Protein AF-A0A925TI77-F1 (afdb_monomer)

Secondary structure (DSSP, 8-state):
-----GGGS-HHHHHTS-GGGS---STTSTHHHHHHHHHHHHHHTT------EEEESSSB--TT---EEEEGGGG-HHHHHHHHHHHSS-TT-SHHHHHHHHHHHHHHHHHHHTTGGGSHHHHHHT----GGG--SS----TT-TTS---SSTTGGGS-HHHHHHHHHHHHHSTT--HHHHTTT-THHHHHHHHHHHH--

Solvent-accessible surface area (backbone atoms only — not comparable to full-atom values): 11676 Å² total; per-residue (Å²): 130,87,77,77,57,72,80,76,48,56,70,74,65,45,71,74,50,63,70,86,78,68,74,79,55,53,78,92,31,79,56,38,60,56,55,48,47,53,46,50,48,39,44,76,65,70,44,86,79,68,63,55,77,44,77,28,87,48,81,45,46,56,92,81,42,44,31,35,24,42,34,50,41,77,55,39,71,64,40,36,53,50,40,29,70,78,66,74,46,54,92,52,72,49,72,70,55,31,50,50,49,54,35,26,37,48,32,50,16,49,34,44,70,68,47,43,77,75,36,70,67,47,30,73,74,55,40,72,85,50,68,96,77,56,64,98,69,70,80,70,63,92,85,55,47,63,50,60,82,67,61,69,89,49,44,32,66,59,39,37,63,40,31,47,12,33,35,43,24,54,68,58,40,80,94,58,62,54,69,69,75,34,60,95,28,61,26,37,63,54,41,53,46,48,53,55,65,63,74,103

Foldseek 3Di:
DPDPQLLPDDLVVNVPDDLVVNPFWCCVAPNVVLLVVLVVLCVVLVHPDRAAETADCPFAAPALRLHTHHHRLQRDPSSQVSCCVVVVHDQLNDSVRVLLSVQLRNQVSVCNVVVVLPDPVLCVLLNHQDPVPQDPDFDDDVPALLADCRDPPSQLRRGSSSRRSSLRSQLSDPPDPVCVVSPPGNSVVSNVVSSVVSND

Structure (mmCIF, N/CA/C/O backbone):
data_AF-A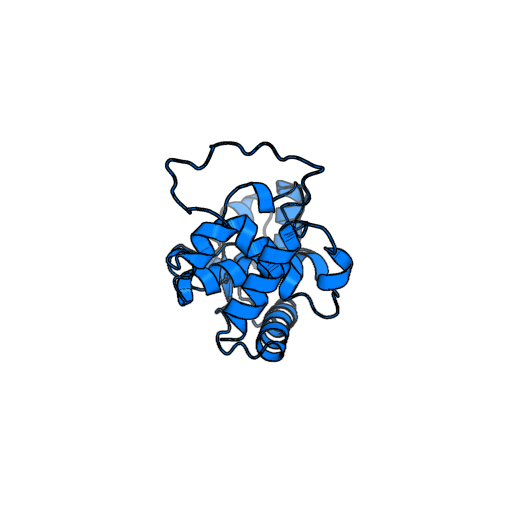0A925TI77-F1
#
_entry.id   AF-A0A925TI77-F1
#
loop_
_atom_site.group_PDB
_atom_site.id
_atom_site.type_symbol
_atom_site.label_atom_id
_atom_site.label_alt_id
_atom_site.label_comp_id
_atom_site.label_asym_id
_atom_site.label_entity_id
_atom_site.label_seq_id
_atom_site.pdbx_PDB_ins_code
_atom_site.Cartn_x
_atom_site.Cartn_y
_atom_site.Cartn_z
_atom_site.occupancy
_atom_site.B_iso_or_equiv
_atom_site.auth_seq_id
_atom_site.auth_comp_id
_atom_site.auth_asym_id
_atom_site.auth_atom_id
_atom_site.pdbx_PDB_model_num
ATOM 1 N N . MET A 1 1 ? 8.814 -3.729 -43.171 1.00 44.47 1 MET A N 1
ATOM 2 C CA . MET A 1 1 ? 9.615 -3.024 -42.153 1.00 44.47 1 MET A CA 1
ATOM 3 C C . MET A 1 1 ? 9.450 -3.810 -40.877 1.00 44.47 1 MET A C 1
ATOM 5 O O . MET A 1 1 ? 8.314 -3.957 -40.444 1.00 44.47 1 MET A O 1
ATOM 9 N N . GLU A 1 2 ? 10.521 -4.394 -40.352 1.00 49.44 2 GLU A N 1
ATOM 10 C CA . GLU A 1 2 ? 10.464 -4.990 -39.017 1.00 49.44 2 GLU A CA 1
ATOM 11 C C . GLU A 1 2 ? 10.215 -3.861 -38.018 1.00 49.44 2 GLU A C 1
ATOM 13 O O . GLU A 1 2 ? 10.925 -2.856 -38.010 1.00 49.44 2 GLU A O 1
ATOM 18 N N . ILE A 1 3 ? 9.130 -3.974 -37.257 1.00 68.25 3 ILE A N 1
ATOM 19 C CA . ILE A 1 3 ? 8.833 -3.045 -36.174 1.00 68.25 3 ILE A CA 1
ATOM 20 C C . ILE A 1 3 ? 9.797 -3.420 -35.055 1.00 68.25 3 ILE A C 1
ATOM 22 O O . ILE A 1 3 ? 9.657 -4.497 -34.478 1.00 68.25 3 ILE A O 1
ATOM 26 N N . THR A 1 4 ? 10.783 -2.568 -34.774 1.00 75.88 4 THR A N 1
ATOM 27 C CA . THR A 1 4 ? 11.651 -2.742 -33.605 1.00 75.88 4 THR A CA 1
ATOM 28 C C . THR A 1 4 ? 10.766 -2.848 -32.358 1.00 75.88 4 THR A C 1
ATOM 30 O O . THR A 1 4 ? 9.946 -1.945 -32.138 1.00 75.88 4 THR A O 1
ATOM 33 N N . PRO A 1 5 ? 10.876 -3.925 -31.559 1.00 91.69 5 PRO A N 1
ATOM 34 C CA . PRO A 1 5 ? 10.155 -4.040 -30.300 1.00 91.69 5 PRO A CA 1
ATOM 35 C C . PRO A 1 5 ? 10.411 -2.810 -29.433 1.00 91.69 5 PRO A C 1
ATOM 37 O O . PRO A 1 5 ? 11.532 -2.307 -29.372 1.00 91.69 5 PRO A O 1
ATOM 40 N N . TRP A 1 6 ? 9.381 -2.315 -28.742 1.00 94.69 6 TRP A N 1
ATOM 41 C CA . TRP A 1 6 ? 9.526 -1.107 -27.924 1.00 94.69 6 TRP A CA 1
ATOM 42 C C . TRP A 1 6 ? 10.618 -1.256 -26.853 1.00 94.69 6 TRP A C 1
ATOM 44 O O . TRP A 1 6 ? 11.242 -0.269 -26.474 1.00 94.69 6 TRP A O 1
ATOM 54 N N . ALA A 1 7 ? 10.865 -2.490 -26.402 1.00 94.50 7 ALA A N 1
ATOM 55 C CA . ALA A 1 7 ? 11.862 -2.810 -25.390 1.00 94.50 7 ALA A CA 1
ATOM 56 C C . ALA A 1 7 ? 13.302 -2.501 -25.841 1.00 94.50 7 ALA A C 1
ATOM 58 O O . ALA A 1 7 ? 14.156 -2.235 -24.995 1.00 94.50 7 ALA A O 1
ATOM 59 N N . ASP A 1 8 ? 13.542 -2.471 -27.154 1.00 94.56 8 ASP A N 1
ATOM 60 C CA . ASP A 1 8 ? 14.857 -2.242 -27.761 1.00 94.56 8 ASP A CA 1
ATOM 61 C C . ASP A 1 8 ? 15.051 -0.786 -28.226 1.00 94.56 8 ASP A C 1
ATOM 63 O O . ASP A 1 8 ? 16.100 -0.433 -28.764 1.00 94.56 8 ASP A O 1
ATOM 67 N N . LEU A 1 9 ? 14.043 0.076 -28.045 1.00 95.12 9 LEU A N 1
ATOM 68 C CA . LEU A 1 9 ? 14.147 1.501 -28.365 1.00 95.12 9 LEU A CA 1
ATOM 69 C C . LEU A 1 9 ? 15.096 2.215 -27.389 1.00 95.12 9 LEU A C 1
ATOM 71 O O . LEU A 1 9 ? 15.230 1.813 -26.227 1.00 95.12 9 LEU A O 1
ATOM 75 N N . SER A 1 10 ? 15.718 3.310 -27.844 1.00 95.38 10 SER A N 1
ATOM 76 C CA . SER A 1 10 ? 16.460 4.208 -26.949 1.00 95.38 10 SER A CA 1
ATOM 77 C C . SER A 1 10 ? 15.524 4.838 -25.913 1.00 95.38 10 SER A C 1
ATOM 79 O O . SER A 1 10 ? 14.307 4.872 -26.113 1.00 95.38 10 SER A O 1
ATOM 81 N N . ASP A 1 11 ? 16.085 5.334 -24.809 1.00 96.31 11 ASP A N 1
ATOM 82 C CA . ASP A 1 11 ? 15.308 5.973 -23.740 1.00 96.31 11 ASP A CA 1
ATOM 83 C C . ASP A 1 11 ? 14.466 7.134 -24.283 1.00 96.31 11 ASP A C 1
ATOM 85 O O . ASP A 1 11 ? 13.267 7.197 -24.022 1.00 96.31 11 ASP A O 1
ATOM 89 N N . GLU A 1 12 ? 15.052 7.990 -25.122 1.00 95.81 12 GLU A N 1
ATOM 90 C CA . GLU A 1 12 ? 14.379 9.161 -25.692 1.00 95.81 12 GLU A CA 1
ATOM 91 C C . GLU A 1 12 ? 13.184 8.762 -26.560 1.00 95.81 12 GLU A C 1
ATOM 93 O O . GLU A 1 12 ? 12.115 9.357 -26.476 1.00 95.81 12 GLU A O 1
ATOM 98 N N . VAL A 1 13 ? 13.336 7.723 -27.386 1.00 95.56 13 VAL A N 1
ATOM 99 C CA . VAL A 1 13 ? 12.256 7.265 -28.271 1.00 95.56 13 VAL A CA 1
ATOM 100 C C . VAL A 1 13 ? 11.172 6.523 -27.486 1.00 95.56 13 VAL A C 1
ATOM 102 O O . VAL A 1 13 ? 10.000 6.575 -27.868 1.00 95.56 13 VAL A O 1
ATOM 105 N N . LEU A 1 14 ? 11.545 5.814 -26.416 1.00 96.31 14 LEU A N 1
ATOM 106 C CA . LEU A 1 14 ? 10.610 5.089 -25.559 1.00 96.31 14 LEU A CA 1
ATOM 107 C C . LEU A 1 14 ? 9.761 6.041 -24.705 1.00 96.31 14 LEU A C 1
ATOM 109 O O . LEU A 1 14 ? 8.561 5.809 -24.583 1.00 96.31 14 LEU A O 1
ATOM 113 N N . LEU A 1 15 ? 10.343 7.127 -24.187 1.00 95.62 15 LEU A N 1
ATOM 114 C CA . LEU A 1 15 ? 9.626 8.157 -23.420 1.00 95.62 15 LEU A CA 1
ATOM 115 C C . LEU A 1 15 ? 8.509 8.841 -24.226 1.00 95.62 15 LEU A C 1
ATOM 117 O O . LEU A 1 15 ? 7.482 9.213 -23.669 1.00 95.62 15 LEU A O 1
ATOM 121 N N . GLU A 1 16 ? 8.658 8.936 -25.548 1.00 95.69 16 GLU A N 1
ATOM 122 C CA . GLU A 1 16 ? 7.639 9.494 -26.451 1.00 95.69 16 GLU A CA 1
ATOM 123 C C . GLU A 1 16 ? 6.491 8.507 -26.767 1.00 95.69 16 GLU A C 1
ATOM 125 O O . GLU A 1 16 ? 5.564 8.817 -27.527 1.00 95.69 16 GLU A O 1
ATOM 130 N N . LYS A 1 17 ? 6.527 7.274 -26.237 1.00 94.69 17 LYS A N 1
ATOM 131 C CA . LYS A 1 17 ? 5.475 6.274 -26.466 1.00 94.69 17 LYS A CA 1
ATOM 132 C C . LYS A 1 17 ? 4.353 6.394 -25.445 1.00 94.69 17 LYS A C 1
ATOM 134 O O . LYS A 1 17 ? 4.558 6.506 -24.244 1.00 94.69 17 LYS A O 1
ATOM 139 N N . LYS A 1 18 ? 3.122 6.227 -25.930 1.00 94.38 18 LYS A N 1
ATOM 140 C CA . LYS A 1 18 ? 1.961 6.018 -25.060 1.00 94.38 18 LYS A CA 1
ATOM 141 C C . LYS A 1 18 ? 2.077 4.658 -24.373 1.00 94.38 18 LYS A C 1
ATOM 143 O O . LYS A 1 18 ? 2.174 3.645 -25.065 1.00 94.38 18 LYS A O 1
ATOM 148 N N . ILE A 1 19 ? 1.954 4.633 -23.045 1.00 93.88 19 ILE A N 1
ATOM 149 C CA . ILE A 1 19 ? 1.987 3.406 -22.227 1.00 93.88 19 ILE A CA 1
ATOM 150 C C . ILE A 1 19 ? 0.982 2.361 -22.741 1.00 93.88 19 ILE A C 1
ATOM 152 O O . ILE A 1 19 ? 1.304 1.179 -22.845 1.00 93.88 19 ILE A O 1
ATOM 156 N N . SER A 1 20 ? -0.211 2.792 -23.167 1.00 92.62 20 SER A N 1
ATOM 157 C CA . SER A 1 20 ? -1.256 1.901 -23.696 1.00 92.62 20 SER A CA 1
ATOM 158 C C . SER A 1 20 ? -0.869 1.138 -24.969 1.00 92.62 20 SER A C 1
ATOM 160 O O . SER A 1 20 ? -1.503 0.137 -25.291 1.00 92.62 20 SER A O 1
ATOM 162 N N . LEU A 1 21 ? 0.169 1.574 -25.692 1.00 93.50 21 LEU A N 1
ATOM 163 C CA . LEU A 1 21 ? 0.675 0.898 -26.891 1.00 93.50 21 LEU A CA 1
ATOM 164 C C . LEU A 1 21 ? 1.756 -0.148 -26.583 1.00 93.50 21 LEU A C 1
ATOM 166 O O . LEU A 1 21 ? 2.181 -0.858 -27.491 1.00 93.50 21 LEU A O 1
ATOM 170 N N . LEU A 1 22 ? 2.206 -0.249 -25.329 1.00 93.69 22 LEU A N 1
ATOM 171 C CA . LEU A 1 22 ? 3.277 -1.162 -24.921 1.00 93.69 22 LEU A CA 1
ATOM 172 C C . LEU A 1 22 ? 2.770 -2.586 -24.620 1.00 93.69 22 LEU A C 1
ATOM 174 O O . LEU A 1 22 ? 3.577 -3.502 -24.480 1.00 93.69 22 LEU A O 1
ATOM 178 N N . GLY A 1 23 ? 1.447 -2.791 -24.551 1.00 93.50 23 GLY A N 1
ATOM 179 C CA . GLY A 1 23 ? 0.839 -4.113 -24.334 1.00 93.50 23 GLY A CA 1
ATOM 180 C C . GLY A 1 23 ? 1.107 -4.700 -22.944 1.00 93.50 23 GLY A C 1
ATOM 181 O O . GLY A 1 23 ? 1.149 -5.918 -22.788 1.00 93.50 23 GLY A O 1
ATOM 182 N N . LEU A 1 24 ? 1.328 -3.837 -21.950 1.00 95.62 24 LEU A N 1
ATOM 183 C CA . LEU A 1 24 ? 1.706 -4.233 -20.595 1.00 95.62 24 LEU A CA 1
ATOM 184 C C . LEU A 1 24 ? 0.536 -4.890 -19.865 1.00 95.62 24 LEU A C 1
ATOM 186 O O . LEU A 1 24 ? -0.617 -4.477 -19.997 1.00 95.62 24 LEU A O 1
ATOM 190 N N . ASN A 1 25 ? 0.849 -5.896 -19.057 1.00 94.94 25 ASN A N 1
ATOM 191 C CA . ASN A 1 25 ? -0.113 -6.582 -18.210 1.00 94.94 25 ASN A CA 1
ATOM 192 C C . ASN A 1 25 ? 0.563 -7.048 -16.911 1.00 94.94 25 ASN A C 1
ATOM 194 O O . ASN A 1 25 ? 1.785 -7.015 -16.791 1.00 94.94 25 ASN A O 1
ATOM 198 N N . LEU A 1 26 ? -0.240 -7.474 -15.934 1.00 95.19 26 LEU A N 1
ATOM 199 C CA . LEU A 1 26 ? 0.265 -8.054 -14.684 1.00 95.19 26 LEU A CA 1
ATOM 200 C C . LEU A 1 26 ? 0.366 -9.584 -14.752 1.00 95.19 26 LEU A C 1
ATOM 202 O O . LEU A 1 26 ? 1.219 -10.176 -14.090 1.00 95.19 26 LEU A O 1
ATOM 206 N N . THR A 1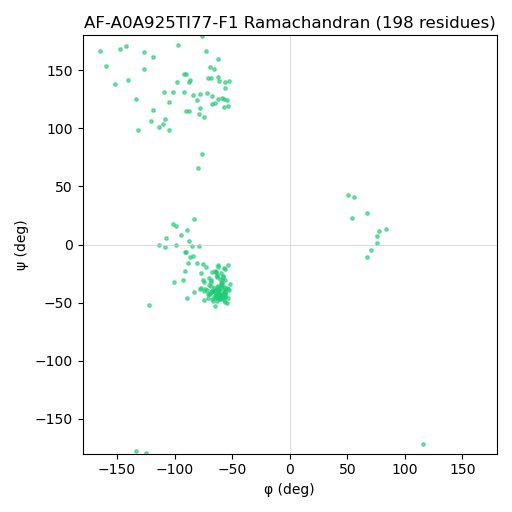 27 ? -0.502 -10.230 -15.534 1.00 91.75 27 THR A N 1
ATOM 207 C CA . THR A 1 27 ? -0.728 -11.683 -15.518 1.00 91.75 27 THR A CA 1
ATOM 208 C C . THR A 1 27 ? 0.441 -12.505 -16.042 1.00 91.75 27 THR A C 1
ATOM 210 O O . THR A 1 27 ? 0.654 -13.617 -15.561 1.00 91.75 27 THR A O 1
ATOM 213 N N . ASP A 1 28 ? 1.207 -11.958 -16.979 1.00 91.44 28 ASP A N 1
ATOM 214 C CA . ASP A 1 28 ? 2.338 -12.629 -17.624 1.00 91.44 28 ASP A CA 1
ATOM 215 C C . ASP A 1 28 ? 3.679 -12.213 -16.998 1.00 91.44 28 ASP A C 1
ATOM 217 O O . ASP A 1 28 ? 4.746 -12.433 -17.567 1.00 91.44 28 ASP A O 1
AT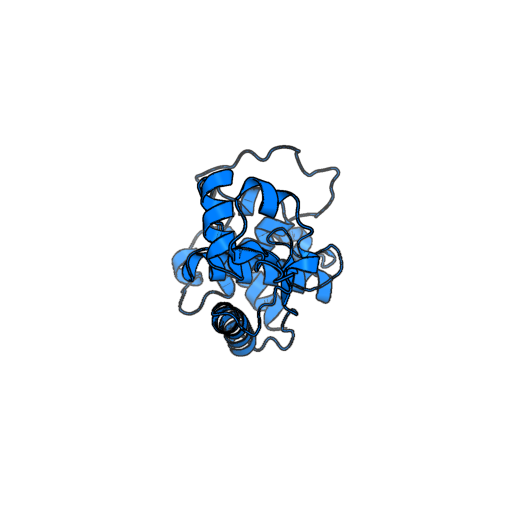OM 221 N N . THR A 1 29 ? 3.634 -11.606 -15.809 1.00 94.19 29 THR A N 1
ATOM 222 C CA . THR A 1 29 ? 4.806 -11.095 -15.092 1.00 94.19 29 THR A CA 1
ATOM 223 C C . THR A 1 29 ? 4.975 -11.792 -13.739 1.00 94.19 29 THR A C 1
ATOM 225 O O . THR A 1 29 ? 4.004 -12.322 -13.185 1.00 94.19 29 THR A O 1
ATOM 228 N N . PRO A 1 30 ? 6.172 -11.731 -13.125 1.00 93.50 30 PRO A N 1
ATOM 229 C CA . PRO A 1 30 ? 6.368 -12.178 -11.745 1.00 93.50 30 PRO A CA 1
ATOM 230 C C . PRO A 1 30 ? 5.453 -11.482 -10.722 1.00 93.50 30 PRO A C 1
ATOM 232 O O . PRO A 1 30 ? 5.208 -12.037 -9.652 1.00 93.50 30 PRO A O 1
ATOM 235 N N . LEU A 1 31 ? 4.900 -10.302 -11.048 1.00 97.06 31 LEU A N 1
ATOM 236 C CA . LEU A 1 31 ? 3.990 -9.565 -10.164 1.00 97.06 31 LEU A CA 1
ATOM 237 C C . LEU A 1 31 ? 2.695 -10.328 -9.886 1.00 97.06 31 LEU A C 1
ATOM 239 O O . LEU A 1 31 ? 2.111 -10.146 -8.822 1.00 97.06 31 LEU A O 1
ATOM 243 N N . LYS A 1 32 ? 2.267 -11.225 -10.786 1.00 97.62 32 LYS A N 1
ATOM 244 C CA . LYS A 1 32 ? 1.085 -12.070 -10.568 1.00 97.62 32 LYS A CA 1
ATOM 245 C C . LYS A 1 32 ? 1.158 -12.837 -9.246 1.00 97.62 32 LYS A C 1
ATOM 247 O O . LYS A 1 32 ? 0.144 -12.966 -8.568 1.00 97.62 32 LYS A O 1
ATOM 252 N N . ALA A 1 33 ? 2.341 -13.325 -8.870 1.00 98.06 33 ALA A N 1
ATOM 253 C CA . ALA A 1 33 ? 2.525 -14.044 -7.612 1.00 98.06 33 ALA A CA 1
ATOM 254 C C . ALA A 1 33 ? 2.366 -13.126 -6.389 1.00 98.06 33 ALA A C 1
ATOM 256 O O . ALA A 1 33 ? 1.801 -13.547 -5.387 1.00 98.06 33 ALA A O 1
ATOM 257 N N . LEU A 1 34 ? 2.804 -11.866 -6.482 1.00 98.31 34 LEU A N 1
ATOM 258 C CA . LEU A 1 34 ? 2.663 -10.878 -5.405 1.00 98.31 34 LEU A CA 1
ATOM 259 C C . LEU A 1 34 ? 1.216 -10.382 -5.273 1.00 98.31 34 LEU A C 1
ATOM 261 O O . LEU A 1 34 ? 0.703 -10.242 -4.167 1.00 98.31 34 LEU A O 1
ATOM 265 N N . VAL A 1 35 ? 0.518 -10.190 -6.396 1.00 98.56 35 VAL A N 1
ATOM 266 C CA . VAL A 1 35 ? -0.927 -9.908 -6.392 1.00 98.56 35 VAL A CA 1
ATOM 267 C C . VAL A 1 35 ? -1.691 -11.068 -5.750 1.00 98.56 35 VAL A C 1
ATOM 269 O O . VAL A 1 35 ? -2.530 -10.846 -4.880 1.00 98.56 35 VAL A O 1
ATOM 272 N N . GLN A 1 36 ? -1.361 -12.310 -6.121 1.00 98.56 36 GLN A N 1
ATOM 273 C CA . GLN A 1 36 ? -1.962 -13.486 -5.496 1.00 98.56 36 GLN A CA 1
ATOM 274 C C . GLN A 1 36 ? -1.647 -13.555 -3.999 1.00 98.56 36 GLN A C 1
ATOM 276 O O . GLN A 1 36 ? -2.537 -13.862 -3.215 1.00 98.56 36 GLN A O 1
ATOM 281 N N . GLN A 1 37 ? -0.427 -13.197 -3.589 1.00 98.69 37 GLN A N 1
ATOM 282 C CA . GLN A 1 37 ? -0.070 -13.123 -2.177 1.00 98.69 37 GLN A CA 1
ATOM 283 C C . GLN A 1 37 ? -0.979 -12.148 -1.415 1.00 98.69 37 GLN A C 1
ATOM 285 O O . GLN A 1 37 ? -1.492 -12.522 -0.366 1.00 98.69 37 GLN A O 1
ATOM 290 N N . LEU A 1 38 ? -1.243 -10.939 -1.933 1.00 98.75 38 LEU A N 1
ATOM 291 C CA . LEU A 1 38 ? -2.206 -10.026 -1.297 1.00 98.75 38 LEU A CA 1
ATOM 292 C C . LEU A 1 38 ? -3.576 -10.700 -1.139 1.00 98.75 38 LEU A C 1
ATOM 294 O O . LEU A 1 38 ? -4.202 -10.603 -0.085 1.00 98.75 38 LEU A O 1
ATOM 298 N N . TYR A 1 39 ? -4.052 -11.387 -2.178 1.00 98.81 39 TYR A N 1
ATOM 299 C CA . TYR A 1 39 ? -5.353 -12.049 -2.133 1.00 98.81 39 TYR A CA 1
ATOM 300 C C . TYR A 1 39 ? -5.406 -13.189 -1.120 1.00 98.81 39 TYR A C 1
ATOM 302 O O . TYR A 1 39 ? -6.415 -13.347 -0.426 1.00 98.81 39 TYR A O 1
ATOM 310 N N . ASP A 1 40 ? -4.324 -13.945 -0.984 1.00 98.75 40 ASP A N 1
ATOM 311 C CA . ASP A 1 40 ? -4.201 -14.998 0.017 1.00 98.75 40 ASP A CA 1
ATOM 312 C C . ASP A 1 40 ? -4.184 -14.402 1.434 1.00 98.75 40 ASP A C 1
ATOM 314 O O . ASP A 1 40 ? -4.859 -14.919 2.323 1.00 98.75 40 ASP A O 1
ATOM 318 N N . GLU A 1 41 ? -3.497 -13.273 1.644 1.00 98.69 41 GLU A N 1
ATOM 319 C CA . GLU A 1 41 ? -3.470 -12.549 2.924 1.00 98.69 41 GLU A CA 1
ATOM 320 C C . GLU A 1 41 ? -4.856 -12.016 3.319 1.00 98.69 41 GLU A C 1
ATOM 322 O O . GLU A 1 41 ? -5.289 -12.196 4.460 1.00 98.69 41 GLU A O 1
ATOM 327 N N . LEU A 1 42 ? -5.587 -11.423 2.369 1.00 98.69 42 LEU A N 1
ATOM 328 C CA . LEU A 1 42 ? -6.974 -10.986 2.566 1.00 98.69 42 LEU A CA 1
ATOM 329 C C . LEU A 1 42 ? -7.885 -12.179 2.901 1.00 98.69 42 LEU A C 1
ATOM 331 O O . LEU A 1 42 ? -8.650 -12.134 3.867 1.00 98.69 42 LEU A O 1
ATOM 335 N N . SER A 1 43 ? -7.755 -13.277 2.153 1.00 98.44 43 SER A N 1
ATOM 336 C CA . SER A 1 43 ? -8.540 -14.500 2.370 1.00 98.44 43 SER A CA 1
ATOM 337 C C . SER A 1 43 ? -8.248 -15.139 3.726 1.00 98.44 43 SER A C 1
ATOM 339 O O . SER A 1 43 ? -9.166 -15.601 4.402 1.00 98.44 43 SER A O 1
ATOM 341 N N . ALA A 1 44 ? -6.988 -15.133 4.166 1.00 97.88 44 ALA A N 1
ATOM 342 C CA . ALA A 1 44 ? -6.580 -15.647 5.472 1.00 97.88 44 ALA A CA 1
ATOM 343 C C . ALA A 1 44 ? -7.193 -14.851 6.638 1.00 97.88 44 ALA A C 1
ATOM 345 O O . ALA A 1 44 ? -7.360 -15.390 7.732 1.00 97.88 44 ALA A O 1
ATOM 346 N N . LYS A 1 45 ? -7.567 -13.587 6.402 1.00 97.56 45 LYS A N 1
ATOM 347 C CA . LYS A 1 45 ? -8.344 -12.753 7.332 1.00 97.56 45 LYS A CA 1
ATOM 348 C C . LYS A 1 45 ? -9.862 -12.911 7.184 1.00 97.56 45 LYS A C 1
ATOM 350 O O . LYS A 1 45 ? -10.604 -12.234 7.886 1.00 97.56 45 LYS A O 1
ATOM 355 N N . GLY A 1 46 ? -10.333 -13.793 6.302 1.00 97.44 46 GLY A N 1
ATOM 356 C CA . GLY A 1 46 ? -11.757 -14.008 6.033 1.00 97.44 46 GLY A CA 1
ATOM 357 C C . GLY A 1 46 ? -12.401 -12.932 5.155 1.00 97.44 46 GLY A C 1
ATOM 358 O O . GLY A 1 46 ? -13.625 -12.893 5.044 1.00 97.44 46 GLY A O 1
ATOM 359 N N . LEU A 1 47 ? -11.606 -12.062 4.523 1.00 97.94 47 LEU A N 1
ATOM 360 C CA . LEU A 1 47 ? -12.118 -11.003 3.662 1.00 97.94 47 LEU A CA 1
ATOM 361 C C . LEU A 1 47 ? -12.460 -11.564 2.278 1.00 97.94 47 LEU A C 1
ATOM 363 O O . LEU A 1 47 ? -11.619 -12.151 1.601 1.00 97.94 47 LEU A O 1
ATOM 367 N N . VAL A 1 48 ? -13.710 -11.363 1.858 1.00 96.19 48 VAL A N 1
ATOM 368 C CA . VAL A 1 48 ? -14.239 -11.868 0.575 1.00 96.19 48 VAL A CA 1
ATOM 369 C C . VAL A 1 48 ? -14.014 -10.916 -0.596 1.00 96.19 48 VAL A C 1
ATOM 371 O O . VAL A 1 48 ? -14.183 -11.302 -1.749 1.00 96.19 48 VAL A O 1
ATOM 374 N N . PHE A 1 49 ? -13.698 -9.654 -0.307 1.00 97.88 49 PHE A N 1
ATOM 375 C CA . PHE A 1 49 ? -13.423 -8.660 -1.330 1.00 97.88 49 PHE A CA 1
ATOM 376 C C . PHE A 1 49 ? -11.930 -8.650 -1.658 1.00 97.88 49 PHE A C 1
ATOM 378 O O . PHE A 1 49 ? -11.101 -8.287 -0.826 1.00 97.88 49 PHE A O 1
ATOM 385 N N . HIS A 1 50 ? -11.607 -9.022 -2.895 1.00 98.56 50 HIS A N 1
ATOM 386 C CA . HIS A 1 50 ? -10.265 -8.954 -3.465 1.00 98.56 50 HIS A CA 1
ATOM 387 C C . HIS A 1 50 ? -10.229 -7.829 -4.505 1.00 98.56 50 HIS A C 1
ATOM 389 O O . HIS A 1 50 ? -10.833 -7.987 -5.570 1.00 98.56 50 HIS A O 1
ATOM 395 N N . PRO A 1 51 ? -9.570 -6.689 -4.221 1.00 98.31 51 PRO A N 1
ATOM 396 C CA . PRO A 1 51 ? -9.520 -5.567 -5.152 1.00 98.31 51 PRO A CA 1
ATOM 397 C C . PRO A 1 51 ? -8.903 -5.983 -6.494 1.00 98.31 51 PRO A C 1
ATOM 399 O O . PRO A 1 51 ? -7.779 -6.501 -6.504 1.00 98.31 51 PRO A O 1
ATOM 402 N N . PRO A 1 52 ? -9.578 -5.759 -7.637 1.00 98.25 52 PRO A N 1
ATOM 403 C CA . PRO A 1 52 ? -8.967 -5.960 -8.944 1.00 98.25 52 PRO A CA 1
ATOM 404 C C . PRO A 1 52 ? -7.686 -5.134 -9.067 1.00 98.25 52 PRO A C 1
ATOM 406 O O . PRO A 1 52 ? -7.641 -3.994 -8.607 1.00 98.25 52 PRO A O 1
ATOM 409 N N . CYS A 1 53 ? -6.654 -5.716 -9.673 1.00 98.44 53 CYS A N 1
ATOM 410 C CA . CYS A 1 53 ? -5.378 -5.045 -9.899 1.00 98.44 53 CYS A CA 1
ATOM 411 C C . CYS A 1 53 ? -5.190 -4.745 -11.389 1.00 98.44 53 CYS A C 1
ATOM 413 O O . CYS A 1 53 ? -5.354 -5.630 -12.236 1.00 98.44 53 CYS A O 1
ATOM 415 N N . HIS A 1 54 ? -4.826 -3.507 -11.704 1.00 97.62 54 HIS A N 1
ATOM 416 C CA . HIS A 1 54 ? -4.616 -3.006 -13.059 1.00 97.62 54 HIS A CA 1
ATOM 417 C C . HIS A 1 54 ? -3.241 -2.354 -13.193 1.00 97.62 54 HIS A C 1
ATOM 419 O O . HIS A 1 54 ? -2.576 -2.075 -12.203 1.00 97.62 54 HIS A O 1
ATOM 425 N N . VAL A 1 55 ? -2.810 -2.121 -14.431 1.00 97.62 55 VAL A N 1
ATOM 426 C CA . VAL A 1 55 ? -1.607 -1.330 -14.704 1.00 97.62 55 VAL A CA 1
ATOM 427 C C . VAL A 1 55 ? -1.983 0.153 -14.692 1.00 97.62 55 VAL A C 1
ATOM 429 O O . VAL A 1 55 ? -2.931 0.541 -15.376 1.00 97.62 55 VAL A O 1
ATOM 432 N N . GLY A 1 56 ? -1.242 0.956 -13.933 1.00 96.12 56 GLY A N 1
ATOM 433 C CA . GLY A 1 56 ? -1.354 2.413 -13.852 1.00 96.12 56 GLY A CA 1
ATOM 434 C C . GLY A 1 56 ? -0.033 3.115 -14.151 1.00 96.12 56 GLY A C 1
ATOM 435 O O . GLY A 1 56 ? 0.970 2.476 -14.461 1.00 96.12 56 GLY A O 1
ATOM 436 N N . ASP A 1 57 ? -0.045 4.437 -14.087 1.00 93.44 57 ASP A N 1
ATOM 437 C CA . ASP A 1 57 ? 1.144 5.291 -14.110 1.00 93.44 57 ASP A CA 1
ATOM 438 C C . ASP A 1 57 ? 1.866 5.313 -12.756 1.00 93.44 57 ASP A C 1
ATOM 440 O O . ASP A 1 57 ? 3.091 5.228 -12.737 1.00 93.44 57 ASP A O 1
ATOM 444 N N . GLU A 1 58 ? 1.118 5.312 -11.653 1.00 95.56 58 GLU A N 1
ATOM 445 C CA . GLU A 1 58 ? 1.633 5.254 -10.277 1.00 95.56 58 GLU A CA 1
ATOM 446 C C . GLU A 1 58 ? 0.886 4.221 -9.408 1.00 95.56 58 GLU A C 1
ATOM 448 O O . GLU A 1 58 ? 0.025 3.482 -9.899 1.00 95.56 58 GLU A O 1
ATOM 453 N N . TRP A 1 59 ? 1.253 4.127 -8.126 1.00 97.81 59 TRP A N 1
ATOM 454 C CA . TRP A 1 59 ? 0.497 3.389 -7.113 1.00 97.81 59 TRP A CA 1
ATOM 455 C C . TRP A 1 59 ? -0.699 4.223 -6.677 1.00 97.81 59 TRP A C 1
ATOM 457 O O . TRP A 1 59 ? -0.511 5.317 -6.155 1.00 97.81 59 TRP A O 1
ATOM 467 N N . PHE A 1 60 ? -1.918 3.738 -6.912 1.00 96.38 60 PHE A N 1
ATOM 468 C CA . PHE A 1 60 ? -3.115 4.427 -6.430 1.00 96.38 60 PHE A CA 1
ATOM 469 C C . PHE A 1 60 ? -4.374 3.559 -6.477 1.00 96.38 60 PHE A C 1
ATOM 471 O O . PHE A 1 60 ? -4.470 2.554 -7.194 1.00 96.38 60 PHE A O 1
ATOM 478 N N . VAL A 1 61 ? -5.406 4.043 -5.787 1.00 97.25 61 VAL A N 1
ATOM 479 C CA . VAL A 1 61 ? -6.802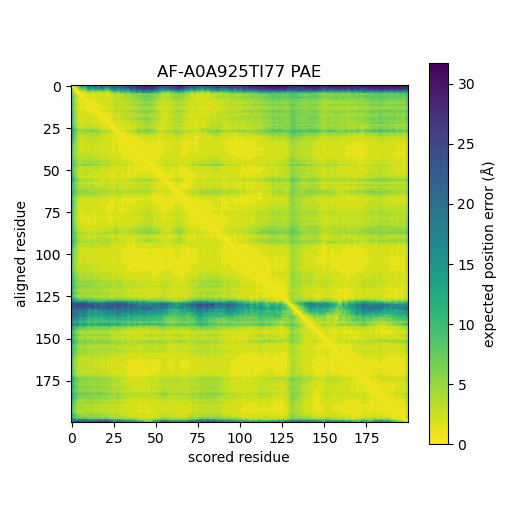 3.635 -5.957 1.00 97.25 61 VAL A CA 1
ATOM 480 C C . VAL A 1 61 ? -7.625 4.856 -6.385 1.00 97.25 61 VAL A C 1
ATOM 482 O O . VAL A 1 61 ? -7.769 5.800 -5.603 1.00 97.25 61 VAL A O 1
ATOM 485 N N . PRO A 1 62 ? -8.212 4.878 -7.599 1.00 94.44 62 PRO A N 1
ATOM 486 C CA . PRO A 1 62 ? -8.999 6.018 -8.041 1.00 94.44 62 PRO A CA 1
ATOM 487 C C . PRO A 1 62 ? -10.224 6.237 -7.150 1.00 94.44 62 PRO A C 1
ATOM 489 O O . PRO A 1 62 ? -10.887 5.294 -6.714 1.00 94.44 62 PRO A O 1
ATOM 492 N N . VAL A 1 63 ? -10.577 7.504 -6.930 1.00 91.44 63 VAL A N 1
ATOM 493 C CA . VAL A 1 63 ? -11.682 7.883 -6.042 1.00 91.44 63 VAL A CA 1
ATOM 494 C C . VAL A 1 63 ? -12.978 7.168 -6.428 1.00 91.44 63 VAL A C 1
ATOM 496 O O . VAL A 1 63 ? -13.514 7.346 -7.522 1.00 91.44 63 VAL A O 1
ATOM 499 N N . GLY A 1 64 ? -13.509 6.375 -5.495 1.00 92.00 64 GLY A N 1
ATOM 500 C CA . GLY A 1 64 ? -14.763 5.640 -5.677 1.00 92.00 64 GLY A CA 1
ATOM 501 C C . GLY A 1 64 ? -14.660 4.395 -6.564 1.00 92.00 64 GLY A C 1
ATOM 502 O O . GLY A 1 64 ? -15.673 3.725 -6.761 1.00 92.00 64 GLY A O 1
ATOM 503 N N . ILE A 1 65 ? -13.469 4.059 -7.062 1.00 96.44 65 ILE A N 1
ATOM 504 C CA . ILE A 1 65 ? -13.197 2.851 -7.840 1.00 96.44 65 ILE A CA 1
ATOM 505 C C . ILE A 1 65 ? -12.342 1.928 -6.968 1.00 96.44 65 ILE A C 1
ATOM 507 O O . ILE A 1 65 ? -11.152 2.176 -6.817 1.00 96.44 65 ILE A O 1
ATOM 511 N N . PRO A 1 66 ? -12.908 0.864 -6.374 1.00 97.56 66 PRO A N 1
ATOM 512 C CA . PRO A 1 66 ? -12.176 0.006 -5.451 1.00 97.56 66 PRO A CA 1
ATOM 513 C C . PRO A 1 66 ? -11.291 -0.998 -6.213 1.00 97.56 66 PRO A C 1
ATOM 515 O O . PRO A 1 66 ? -11.535 -2.203 -6.201 1.00 97.56 66 PRO A O 1
ATOM 518 N N . ALA A 1 67 ? -10.286 -0.489 -6.921 1.00 98.31 67 ALA A N 1
ATOM 519 C CA . ALA A 1 67 ? -9.317 -1.257 -7.691 1.00 98.31 67 ALA A CA 1
ATOM 520 C C . ALA A 1 67 ? -7.924 -0.638 -7.536 1.00 98.31 67 ALA A C 1
ATOM 522 O O . ALA A 1 67 ? -7.795 0.583 -7.513 1.00 98.31 67 ALA A O 1
ATOM 523 N N . ILE A 1 68 ? -6.906 -1.488 -7.437 1.00 98.69 68 ILE A N 1
ATOM 524 C CA . ILE A 1 68 ? -5.514 -1.086 -7.227 1.00 98.69 68 ILE A CA 1
ATOM 525 C C . ILE A 1 68 ? -4.842 -0.926 -8.586 1.00 98.69 68 ILE A C 1
ATOM 527 O O . ILE A 1 68 ? -4.916 -1.822 -9.431 1.00 98.69 68 ILE A O 1
ATOM 531 N N . PHE A 1 69 ? -4.160 0.190 -8.789 1.00 98.31 69 PHE A N 1
ATOM 532 C CA . PHE A 1 69 ? -3.338 0.433 -9.962 1.00 98.31 69 PHE A CA 1
ATOM 533 C C . PHE A 1 69 ? -1.868 0.291 -9.569 1.00 98.31 69 PHE A C 1
ATOM 535 O O . PHE A 1 69 ? -1.396 0.917 -8.628 1.00 98.31 69 PHE A O 1
ATOM 542 N N . VAL A 1 70 ? -1.178 -0.614 -10.260 1.00 98.44 70 VAL A N 1
ATOM 543 C CA . VAL A 1 70 ? 0.237 -0.940 -10.070 1.00 98.44 70 VAL A CA 1
ATOM 544 C C . VAL A 1 70 ? 1.037 -0.233 -11.167 1.00 98.44 70 VAL A C 1
ATOM 546 O O . VAL A 1 70 ? 0.682 -0.397 -12.342 1.00 98.44 70 VAL A O 1
ATOM 549 N N . PRO A 1 71 ? 2.129 0.484 -10.849 1.00 98.12 71 PRO A N 1
ATOM 550 C CA . PRO A 1 71 ? 2.885 1.230 -11.842 1.00 98.12 71 PRO A CA 1
ATOM 551 C C . PRO A 1 71 ? 3.388 0.371 -13.003 1.00 98.12 71 PRO A C 1
ATOM 553 O O . PRO A 1 71 ? 3.973 -0.706 -12.831 1.00 98.12 71 PRO A O 1
ATOM 556 N N . PHE A 1 72 ? 3.211 0.884 -14.216 1.00 97.56 72 PHE A N 1
ATOM 557 C CA . PHE A 1 72 ? 3.564 0.215 -15.463 1.00 97.56 72 PHE A CA 1
ATOM 558 C C . PHE A 1 72 ? 5.045 -0.145 -15.540 1.00 97.56 72 PHE A C 1
ATOM 560 O O . PHE A 1 72 ? 5.391 -1.189 -16.100 1.00 97.56 72 PHE A O 1
ATOM 567 N N . PHE A 1 73 ? 5.922 0.666 -14.944 1.00 97.31 73 PHE A N 1
ATOM 568 C CA . PHE A 1 73 ? 7.355 0.415 -14.984 1.00 97.31 73 PHE A CA 1
ATOM 569 C C . PHE A 1 73 ? 7.752 -0.875 -14.262 1.00 97.31 73 PHE A C 1
ATOM 571 O O . PHE A 1 73 ? 8.750 -1.491 -14.626 1.00 97.31 73 PHE A O 1
ATOM 578 N N . LEU A 1 74 ? 6.942 -1.368 -13.318 1.00 97.94 74 LEU A N 1
ATOM 579 C CA . LEU A 1 74 ? 7.190 -2.639 -12.634 1.00 97.94 74 LEU A CA 1
ATOM 580 C C . LEU A 1 74 ? 6.926 -3.859 -13.526 1.00 97.94 74 LEU A C 1
ATOM 582 O O . LEU A 1 74 ? 7.433 -4.947 -13.239 1.00 97.94 74 LEU A O 1
ATOM 586 N N . THR A 1 75 ? 6.167 -3.708 -14.610 1.00 97.12 75 THR A N 1
ATOM 587 C CA . THR A 1 75 ? 5.721 -4.837 -15.445 1.00 97.12 75 THR A CA 1
ATOM 588 C C . THR A 1 75 ? 6.818 -5.402 -16.350 1.00 97.12 75 THR A C 1
ATOM 590 O O . THR A 1 75 ? 6.688 -6.523 -16.837 1.00 97.12 75 THR A O 1
ATOM 593 N N . HIS A 1 76 ? 7.918 -4.669 -16.567 1.00 96.81 76 HIS A N 1
ATOM 594 C CA . HIS A 1 76 ? 8.975 -5.089 -17.486 1.00 96.81 76 HIS A CA 1
ATOM 595 C C . HIS A 1 76 ? 10.356 -4.531 -17.104 1.00 96.81 76 HIS A C 1
ATOM 597 O O . HIS A 1 76 ? 10.494 -3.349 -16.799 1.00 96.81 76 HIS A O 1
ATOM 603 N N . GLU A 1 77 ? 11.415 -5.346 -17.199 1.00 95.75 77 GLU A N 1
ATOM 604 C CA . GLU A 1 77 ? 12.782 -4.970 -16.784 1.00 95.75 77 GLU A CA 1
ATOM 605 C C . GLU A 1 77 ? 13.312 -3.723 -17.514 1.00 95.75 77 GLU A C 1
ATOM 607 O O . GLU A 1 77 ? 13.933 -2.855 -16.904 1.00 95.75 77 GLU A O 1
ATOM 612 N N . ARG A 1 78 ? 13.026 -3.593 -18.818 1.00 96.94 78 ARG A N 1
ATOM 613 C CA . ARG A 1 78 ? 13.379 -2.395 -19.601 1.00 96.94 78 ARG A CA 1
ATOM 614 C C . ARG A 1 78 ? 12.818 -1.103 -18.999 1.00 96.94 78 ARG A C 1
ATOM 616 O O . ARG A 1 78 ? 13.521 -0.095 -18.996 1.00 96.94 78 ARG A O 1
ATOM 623 N N . LEU A 1 79 ? 11.575 -1.143 -18.518 1.00 97.44 79 LEU A N 1
ATOM 624 C CA . LEU A 1 79 ? 10.906 0.018 -17.938 1.00 97.44 79 LEU A CA 1
ATOM 625 C C . LEU A 1 79 ? 11.417 0.292 -16.525 1.00 97.44 79 LEU A C 1
ATOM 627 O O . LEU A 1 79 ? 11.671 1.444 -16.211 1.00 97.44 79 LEU A O 1
ATOM 631 N N . ARG A 1 80 ? 11.697 -0.748 -15.725 1.00 97.31 80 ARG A N 1
ATOM 632 C CA . ARG A 1 80 ? 12.382 -0.593 -14.427 1.00 97.31 80 ARG A CA 1
ATOM 633 C C . ARG A 1 80 ? 13.725 0.118 -14.577 1.00 97.31 80 ARG A C 1
ATOM 635 O O . ARG A 1 80 ? 14.041 1.009 -13.802 1.00 97.31 80 ARG A O 1
ATOM 642 N N . LYS A 1 81 ? 14.514 -0.253 -15.591 1.00 97.50 81 LYS A N 1
ATOM 643 C CA . LYS A 1 81 ? 15.790 0.419 -15.888 1.00 97.50 81 LYS A CA 1
ATOM 644 C C . LYS A 1 81 ? 15.589 1.885 -16.267 1.00 97.50 81 LYS A C 1
ATOM 646 O O . LYS A 1 81 ? 16.346 2.720 -15.792 1.00 97.50 81 LYS A O 1
ATOM 651 N N . LEU A 1 82 ? 14.592 2.183 -17.103 1.00 97.56 82 LEU A N 1
ATOM 652 C CA . LEU A 1 82 ? 14.279 3.557 -17.501 1.00 97.56 82 LEU A CA 1
ATOM 653 C C . LEU A 1 82 ? 13.845 4.399 -16.294 1.00 97.56 82 LEU A C 1
ATOM 655 O O . LEU A 1 82 ? 14.406 5.467 -16.075 1.00 97.56 82 LEU A O 1
ATOM 659 N N . GLU A 1 83 ? 12.923 3.879 -15.484 1.00 97.69 83 GLU A N 1
ATOM 660 C CA . GLU A 1 83 ? 12.446 4.517 -14.254 1.00 97.69 83 GLU A CA 1
ATOM 661 C C . GLU A 1 83 ? 13.611 4.824 -13.314 1.00 97.69 83 GLU A C 1
ATOM 663 O O . GLU A 1 83 ? 13.811 5.967 -12.921 1.00 97.69 83 GLU A O 1
ATOM 668 N N . LYS A 1 84 ? 14.483 3.839 -13.070 1.00 97.19 84 LYS A N 1
ATOM 669 C CA . LYS A 1 84 ? 15.676 4.013 -12.234 1.00 97.19 84 LYS A CA 1
ATOM 670 C C . LYS A 1 84 ? 16.626 5.090 -12.751 1.00 97.19 84 LYS A C 1
ATOM 672 O O . LYS A 1 84 ? 17.252 5.782 -11.958 1.00 97.19 84 LYS A O 1
ATOM 677 N N . THR A 1 85 ? 16.774 5.218 -14.067 1.00 96.69 85 THR A N 1
ATOM 678 C CA . THR A 1 85 ? 17.609 6.263 -14.673 1.00 96.69 85 THR A CA 1
ATOM 679 C C . THR A 1 85 ? 17.000 7.650 -14.472 1.00 96.69 85 THR A C 1
ATOM 681 O O . THR A 1 85 ? 17.733 8.595 -14.192 1.00 96.69 85 THR A O 1
ATOM 684 N N . MET A 1 86 ? 15.678 7.774 -14.609 1.00 95.31 86 MET A N 1
ATOM 685 C CA . MET A 1 86 ? 14.973 9.061 -14.573 1.00 95.31 86 MET A CA 1
ATOM 686 C C . MET A 1 86 ? 14.682 9.537 -13.144 1.00 95.31 86 MET A C 1
ATOM 688 O O . MET A 1 86 ? 14.852 10.716 -12.845 1.00 95.31 86 MET A O 1
ATOM 692 N N . MET A 1 87 ? 14.287 8.616 -12.266 1.00 96.06 87 MET A N 1
ATOM 693 C CA . MET A 1 87 ? 13.806 8.884 -10.907 1.00 96.06 87 MET A CA 1
ATOM 694 C C . MET A 1 87 ? 14.805 8.467 -9.820 1.00 96.06 87 MET A C 1
ATOM 696 O O . MET A 1 87 ? 14.559 8.702 -8.644 1.00 96.06 87 MET A O 1
ATOM 700 N N . LEU A 1 88 ? 15.951 7.874 -10.190 1.00 96.31 88 LEU A N 1
ATOM 701 C CA . LEU A 1 88 ? 17.003 7.342 -9.298 1.00 96.31 88 LEU A CA 1
ATOM 702 C C . LEU A 1 88 ? 16.593 6.123 -8.457 1.00 96.31 88 LEU A C 1
ATOM 704 O O . LEU A 1 88 ? 17.453 5.446 -7.885 1.00 96.31 88 LEU A O 1
ATOM 708 N N . GLU A 1 89 ? 15.309 5.791 -8.439 1.00 95.44 89 GLU A N 1
ATOM 709 C CA . GLU A 1 89 ? 14.739 4.645 -7.751 1.00 95.44 89 GLU A CA 1
ATOM 710 C C . GLU A 1 89 ? 13.607 4.014 -8.561 1.00 95.44 89 GLU A C 1
ATOM 712 O O . GLU A 1 89 ? 13.198 4.523 -9.600 1.00 95.44 89 GLU A O 1
ATOM 717 N N . VAL A 1 90 ? 13.149 2.851 -8.107 1.00 97.19 90 VAL A N 1
ATOM 718 C CA . VAL A 1 90 ? 11.994 2.154 -8.673 1.00 97.19 90 VAL A CA 1
ATOM 719 C C . VAL A 1 90 ? 11.110 1.762 -7.502 1.00 97.19 90 VAL A C 1
ATOM 721 O O . VAL A 1 90 ? 11.368 0.776 -6.803 1.00 97.19 90 VAL A O 1
ATOM 724 N N . GLU A 1 91 ? 10.081 2.559 -7.253 1.00 96.69 91 GLU A N 1
ATOM 725 C CA . GLU A 1 91 ? 9.166 2.314 -6.148 1.00 96.69 91 GLU A CA 1
ATOM 726 C C . GLU A 1 91 ? 8.444 0.970 -6.336 1.00 96.69 91 GLU A C 1
ATOM 728 O O . GLU A 1 91 ? 7.836 0.696 -7.369 1.00 96.69 91 GLU A O 1
ATOM 733 N N . GLY A 1 92 ? 8.520 0.088 -5.339 1.00 96.38 92 GLY A N 1
ATOM 734 C CA . GLY A 1 92 ? 7.951 -1.263 -5.455 1.00 96.38 92 GLY A CA 1
ATOM 735 C C . GLY A 1 92 ? 8.865 -2.268 -6.152 1.00 96.38 92 GLY A C 1
ATOM 736 O O . GLY A 1 92 ? 8.399 -3.347 -6.516 1.00 96.38 92 GLY A O 1
ATOM 737 N N . GLU A 1 93 ? 10.155 -1.960 -6.351 1.00 95.19 93 GLU A N 1
ATOM 738 C CA . GLU A 1 93 ? 11.062 -2.869 -7.062 1.00 95.19 93 GLU A CA 1
ATOM 739 C C . GLU A 1 93 ? 11.188 -4.231 -6.376 1.00 95.19 93 GLU A C 1
ATOM 741 O O . GLU A 1 93 ? 11.109 -5.267 -7.045 1.00 95.19 93 GLU A O 1
ATOM 746 N N . ASN A 1 94 ? 11.381 -4.219 -5.055 1.00 96.12 94 ASN A N 1
ATOM 747 C CA . ASN A 1 94 ? 11.578 -5.422 -4.259 1.00 96.12 94 ASN A CA 1
ATOM 748 C C . ASN A 1 94 ? 10.237 -5.983 -3.735 1.00 96.12 94 ASN A C 1
ATOM 750 O O . ASN A 1 94 ? 9.338 -5.203 -3.411 1.00 96.12 94 ASN A O 1
ATOM 754 N N . PRO A 1 95 ? 10.099 -7.318 -3.592 1.00 97.50 95 PRO A N 1
ATOM 755 C CA . PRO A 1 95 ? 8.849 -7.942 -3.154 1.00 97.50 95 PRO A CA 1
ATOM 756 C C . PRO A 1 95 ? 8.318 -7.461 -1.799 1.00 97.50 95 PRO A C 1
ATOM 758 O O . PRO A 1 95 ? 7.109 -7.350 -1.624 1.00 97.50 95 PRO A O 1
ATOM 761 N N . GLU A 1 96 ? 9.194 -7.173 -0.835 1.00 96.94 96 GLU A N 1
ATOM 762 C CA . GLU A 1 96 ? 8.778 -6.731 0.501 1.00 96.94 96 GLU A CA 1
ATOM 763 C C . GLU A 1 96 ? 8.114 -5.351 0.445 1.00 96.94 96 GLU A C 1
ATOM 765 O O . GLU A 1 96 ? 7.016 -5.165 0.972 1.00 96.94 96 GLU A O 1
ATOM 770 N N . TRP A 1 97 ? 8.746 -4.400 -0.242 1.00 97.75 97 TRP A N 1
ATOM 771 C CA . TRP A 1 97 ? 8.217 -3.055 -0.438 1.00 97.75 97 TRP A CA 1
ATOM 772 C C . TRP A 1 97 ? 6.978 -3.053 -1.332 1.00 97.75 97 TRP A C 1
ATOM 774 O O . TRP A 1 97 ? 5.994 -2.398 -1.001 1.00 97.75 97 TRP A O 1
ATOM 784 N N . PHE A 1 98 ? 6.965 -3.861 -2.398 1.00 98.50 98 PHE A N 1
ATOM 785 C CA . PHE A 1 98 ? 5.768 -4.078 -3.214 1.00 98.50 98 PHE A CA 1
ATOM 786 C C . PHE A 1 98 ? 4.584 -4.512 -2.345 1.00 98.50 98 PHE A C 1
ATOM 788 O O . PHE A 1 98 ? 3.496 -3.955 -2.447 1.00 98.50 98 PHE A O 1
ATOM 795 N N . MET A 1 99 ? 4.796 -5.464 -1.431 1.00 98.69 99 MET A N 1
ATOM 796 C CA . MET A 1 99 ? 3.740 -5.906 -0.522 1.00 98.69 99 MET A CA 1
ATOM 797 C C . MET A 1 99 ? 3.363 -4.852 0.526 1.00 98.69 99 MET A C 1
ATOM 799 O O . MET A 1 99 ? 2.205 -4.820 0.943 1.00 98.69 99 MET A O 1
ATOM 803 N N . ARG A 1 100 ? 4.280 -3.967 0.947 1.00 98.62 100 ARG A N 1
ATOM 804 C CA . ARG A 1 100 ? 3.926 -2.813 1.795 1.00 98.62 100 ARG A CA 1
ATOM 805 C C . ARG A 1 100 ? 2.934 -1.898 1.070 1.00 98.62 100 ARG A C 1
ATOM 807 O O . ARG A 1 100 ? 1.904 -1.581 1.663 1.00 98.62 100 ARG A O 1
ATOM 814 N N . LEU A 1 101 ? 3.199 -1.569 -0.194 1.00 98.69 101 LEU A N 1
ATOM 815 C CA . LEU A 1 101 ? 2.337 -0.723 -1.026 1.00 98.69 101 LEU A CA 1
ATOM 816 C C . LEU A 1 101 ? 1.006 -1.406 -1.363 1.00 98.69 101 LEU A C 1
ATOM 818 O O . LEU A 1 101 ? -0.051 -0.838 -1.132 1.00 98.69 101 LEU A O 1
ATOM 822 N N . MET A 1 102 ? 1.017 -2.673 -1.784 1.00 98.69 102 MET A N 1
ATOM 823 C CA . MET A 1 102 ? -0.215 -3.417 -2.093 1.00 98.69 102 MET A CA 1
ATOM 824 C C . MET A 1 102 ? -1.194 -3.467 -0.915 1.00 98.69 102 MET A C 1
ATOM 826 O O . MET A 1 102 ? -2.402 -3.343 -1.107 1.00 98.69 102 MET A O 1
ATOM 830 N N . ARG A 1 103 ? -0.696 -3.667 0.313 1.00 98.81 103 ARG A N 1
ATOM 831 C CA . ARG A 1 103 ? -1.546 -3.682 1.515 1.00 98.81 103 ARG A CA 1
ATOM 832 C C . ARG A 1 103 ? -2.095 -2.296 1.848 1.00 98.81 103 ARG A C 1
ATOM 834 O O . ARG A 1 103 ? -3.220 -2.203 2.331 1.00 98.81 103 ARG A O 1
ATOM 841 N N . HIS A 1 104 ? -1.303 -1.257 1.599 1.00 98.81 104 HIS A N 1
ATOM 842 C CA . HIS A 1 104 ? -1.710 0.133 1.751 1.00 98.81 104 HIS A CA 1
ATOM 843 C C . HIS A 1 104 ? -2.830 0.472 0.749 1.00 98.81 104 HIS A C 1
ATOM 845 O O . HIS A 1 104 ? -3.935 0.821 1.158 1.00 98.81 104 HIS A O 1
ATOM 851 N N . GLU A 1 105 ? -2.625 0.211 -0.544 1.00 98.75 105 GLU A N 1
ATOM 852 C CA . GLU A 1 105 ? -3.641 0.440 -1.581 1.00 98.75 105 GLU A CA 1
ATOM 853 C C . GLU A 1 105 ? -4.902 -0.407 -1.372 1.00 98.75 105 GLU A C 1
ATOM 855 O O . GLU A 1 105 ? -6.029 0.054 -1.576 1.00 98.75 105 GLU A O 1
ATOM 860 N N . ALA A 1 106 ? -4.758 -1.644 -0.886 1.00 98.81 106 ALA A N 1
ATOM 861 C CA . ALA A 1 106 ? -5.907 -2.462 -0.518 1.00 98.81 106 ALA A CA 1
ATOM 862 C C . ALA A 1 106 ? -6.793 -1.752 0.514 1.00 98.81 106 ALA A C 1
ATOM 864 O O . ALA A 1 106 ? -8.017 -1.795 0.399 1.00 98.81 106 ALA A O 1
ATOM 865 N N . ALA A 1 107 ? -6.213 -1.040 1.477 1.00 98.62 107 ALA A N 1
ATOM 866 C CA . ALA A 1 107 ? -6.992 -0.292 2.448 1.00 98.62 107 ALA A CA 1
ATOM 867 C C . ALA A 1 107 ? -7.855 0.792 1.786 1.00 98.62 107 ALA A C 1
ATOM 869 O O . ALA A 1 107 ? -9.050 0.875 2.080 1.00 98.62 107 ALA A O 1
ATOM 870 N N . HIS A 1 108 ? -7.306 1.571 0.849 1.00 98.44 108 HIS A N 1
ATOM 871 C CA . HIS A 1 108 ? -8.084 2.562 0.098 1.00 98.44 108 HIS A CA 1
ATOM 872 C C . HIS A 1 108 ? -9.203 1.908 -0.717 1.00 98.44 108 HIS A C 1
ATOM 874 O O . HIS A 1 108 ? -10.350 2.369 -0.687 1.00 98.44 108 HIS A O 1
ATOM 880 N N . ALA A 1 109 ? -8.923 0.774 -1.364 1.0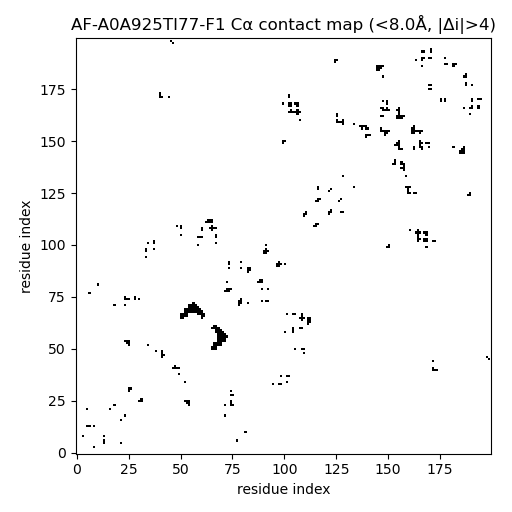0 98.62 109 ALA A N 1
ATOM 881 C CA . ALA A 1 109 ? -9.944 0.019 -2.083 1.00 98.62 109 ALA A CA 1
ATOM 882 C C . ALA A 1 109 ? -11.088 -0.425 -1.152 1.00 98.62 109 ALA A C 1
ATOM 884 O O . ALA A 1 109 ? -12.262 -0.263 -1.495 1.00 98.62 109 ALA A O 1
ATOM 885 N N . PHE A 1 110 ? -10.778 -0.911 0.054 1.00 98.44 110 PHE A N 1
ATOM 886 C CA . PHE A 1 110 ? -11.781 -1.249 1.071 1.00 98.44 110 PHE A CA 1
ATOM 887 C C . PHE A 1 110 ? -12.540 -0.015 1.576 1.00 98.44 110 PHE A C 1
ATOM 889 O O . PHE A 1 110 ? -13.763 -0.068 1.754 1.00 98.44 110 PHE A O 1
ATOM 896 N N . ALA A 1 111 ? -11.846 1.108 1.776 1.00 97.38 111 ALA A N 1
ATOM 897 C CA . ALA A 1 111 ? -12.458 2.362 2.195 1.00 97.38 111 ALA A CA 1
ATOM 898 C C . ALA A 1 111 ? -13.537 2.816 1.204 1.00 97.38 111 ALA A C 1
ATOM 900 O O . ALA A 1 111 ? -14.631 3.195 1.639 1.00 97.38 111 ALA A O 1
ATOM 901 N N . TYR A 1 112 ? -13.277 2.708 -0.104 1.00 97.00 112 TYR A N 1
ATOM 902 C CA . TYR A 1 112 ? -14.259 3.025 -1.142 1.00 97.00 112 TYR A CA 1
ATOM 903 C C . TYR A 1 112 ? -15.351 1.966 -1.279 1.00 97.00 112 TYR A C 1
ATOM 905 O O . TYR A 1 112 ? -16.531 2.328 -1.264 1.00 97.00 112 TYR A O 1
ATOM 913 N N . ALA A 1 113 ? -14.995 0.679 -1.345 1.00 97.31 113 ALA A N 1
ATOM 914 C CA . ALA A 1 113 ? -15.954 -0.414 -1.527 1.00 97.31 113 ALA A CA 1
ATOM 915 C C . ALA A 1 113 ? -17.047 -0.416 -0.445 1.00 97.31 113 ALA A C 1
ATOM 917 O O . ALA A 1 113 ? -18.231 -0.573 -0.744 1.00 97.31 113 ALA A O 1
ATOM 918 N N . TYR A 1 114 ? -16.657 -0.175 0.810 1.00 96.38 114 TYR A N 1
ATOM 919 C CA . TYR A 1 114 ? -17.553 -0.230 1.968 1.00 96.38 114 TYR A CA 1
ATOM 920 C C . TYR A 1 114 ? -17.905 1.145 2.549 1.00 96.38 114 TYR A C 1
ATOM 922 O O . TYR A 1 114 ? -18.573 1.230 3.584 1.00 96.38 114 TYR A O 1
ATOM 930 N N . GLN A 1 115 ? -17.465 2.228 1.898 1.00 95.56 115 GLN A N 1
ATOM 931 C CA . GLN A 1 115 ? -17.681 3.617 2.324 1.00 95.56 115 GLN A CA 1
ATOM 932 C C . GLN A 1 115 ? -17.296 3.848 3.798 1.00 95.56 115 GLN A C 1
ATOM 934 O O . GLN A 1 115 ? -18.027 4.491 4.562 1.00 95.56 115 GLN A O 1
ATOM 939 N N . LEU A 1 116 ? -16.156 3.287 4.219 1.00 96.00 116 LEU A N 1
ATOM 940 C CA . LEU A 1 116 ? -15.749 3.213 5.629 1.00 96.00 116 LEU A CA 1
ATOM 941 C C . LEU A 1 116 ? -15.610 4.596 6.272 1.00 96.00 116 LEU A C 1
ATOM 943 O O . LEU A 1 116 ? -16.008 4.785 7.423 1.00 96.00 116 LEU A O 1
ATOM 947 N N . THR A 1 117 ? -15.158 5.581 5.498 1.00 94.44 117 THR A N 1
ATOM 948 C CA . THR A 1 117 ? -14.963 6.977 5.917 1.00 94.44 117 THR A CA 1
ATOM 949 C C . THR A 1 117 ? -16.262 7.672 6.353 1.00 94.44 117 THR A C 1
ATOM 951 O O . THR A 1 117 ? -16.241 8.650 7.106 1.00 94.44 117 THR A O 1
ATOM 954 N N . LYS A 1 118 ? -17.435 7.144 5.962 1.00 94.12 118 LYS A N 1
ATOM 955 C CA . LYS A 1 118 ? -18.751 7.644 6.404 1.00 94.12 118 LYS A CA 1
ATOM 956 C C . LYS A 1 118 ? -19.150 7.148 7.796 1.00 94.12 118 LYS A C 1
ATOM 958 O O . LYS A 1 118 ? -20.078 7.691 8.402 1.00 94.12 118 LYS A O 1
ATOM 963 N N . LYS A 1 119 ? -18.490 6.114 8.330 1.00 95.81 119 LYS A N 1
ATOM 964 C CA . LYS A 1 119 ? -18.827 5.551 9.644 1.00 95.81 119 LYS A CA 1
ATOM 965 C C . LYS A 1 119 ? -18.395 6.513 10.752 1.00 95.81 119 LYS A C 1
ATOM 967 O O . LYS A 1 119 ? -17.243 6.923 10.842 1.00 95.81 119 LYS A O 1
ATOM 972 N N . ARG A 1 120 ? -19.306 6.810 11.686 1.00 95.94 120 ARG A N 1
ATOM 973 C CA . ARG A 1 120 ? -19.025 7.728 12.810 1.00 95.94 120 ARG A CA 1
ATOM 974 C C . ARG A 1 120 ? -17.876 7.262 13.709 1.00 95.94 120 ARG A C 1
ATOM 976 O O . ARG A 1 120 ? -17.197 8.105 14.281 1.00 95.94 120 ARG A O 1
ATOM 983 N N . LYS A 1 121 ? -17.696 5.947 13.888 1.00 96.44 121 LYS A N 1
ATOM 984 C CA . LYS A 1 121 ? -16.591 5.399 14.691 1.00 96.44 121 LYS A CA 1
ATOM 985 C C . LYS A 1 121 ? -15.252 5.582 13.972 1.00 96.44 121 LYS A C 1
ATOM 987 O O . LYS A 1 121 ? -14.326 6.077 14.597 1.00 96.44 121 LYS A O 1
ATOM 992 N N . TRP A 1 122 ? -15.212 5.341 12.658 1.00 97.19 122 TRP A N 1
ATOM 993 C CA . TRP A 1 122 ? -14.048 5.631 11.813 1.00 97.19 122 TRP A CA 1
ATOM 994 C C . TRP A 1 122 ? -13.619 7.096 11.954 1.00 97.19 122 TRP A C 1
ATOM 996 O O . TRP A 1 122 ? -12.483 7.374 12.319 1.00 97.19 122 TRP A O 1
ATOM 1006 N N . GLN A 1 123 ? -14.567 8.030 11.815 1.00 95.94 123 GLN A N 1
ATOM 1007 C CA . GLN A 1 123 ? -14.278 9.467 11.908 1.00 95.94 123 GLN A CA 1
ATOM 1008 C C . GLN A 1 123 ? -13.771 9.920 13.281 1.00 95.94 123 GLN A C 1
ATOM 1010 O O . GLN A 1 123 ? -13.064 10.918 13.379 1.00 95.94 123 GLN A O 1
ATOM 1015 N N . ARG A 1 124 ? -14.152 9.219 14.355 1.00 96.06 124 ARG A N 1
ATOM 1016 C CA . ARG A 1 124 ? -13.645 9.498 15.705 1.00 96.06 124 ARG A CA 1
ATOM 1017 C C . ARG A 1 124 ? -12.214 9.006 15.905 1.00 96.06 124 ARG A C 1
ATOM 1019 O O . ARG A 1 124 ? -11.502 9.596 16.707 1.00 96.06 124 ARG A O 1
ATOM 1026 N N . ILE A 1 125 ? -11.834 7.933 15.216 1.00 96.88 125 ILE A N 1
ATOM 1027 C CA . ILE A 1 125 ? -10.552 7.246 15.396 1.00 96.88 125 ILE A CA 1
ATOM 1028 C C . ILE A 1 125 ? -9.473 7.838 14.486 1.00 96.88 125 ILE A C 1
ATOM 1030 O O . ILE A 1 125 ? -8.380 8.133 14.964 1.00 96.88 125 ILE A O 1
ATOM 1034 N N . PHE A 1 126 ? -9.789 8.054 13.208 1.00 96.19 126 PHE A N 1
ATOM 1035 C CA . PHE A 1 126 ? -8.842 8.563 12.208 1.00 96.19 126 PHE A CA 1
ATOM 1036 C C . PHE A 1 126 ? -9.007 10.063 11.940 1.00 96.19 126 PHE A C 1
ATOM 1038 O O . PHE A 1 126 ? -8.035 10.769 11.697 1.00 96.19 126 PHE A O 1
ATOM 1045 N N . GLY A 1 127 ? -10.232 10.582 12.047 1.00 93.38 127 GLY A N 1
ATOM 1046 C CA . GLY A 1 127 ? -10.556 11.975 11.737 1.00 93.38 127 GLY A CA 1
ATOM 1047 C C . GLY A 1 127 ? -11.512 12.101 10.553 1.00 93.38 127 GLY A C 1
ATOM 1048 O O . GLY A 1 127 ? -12.087 11.122 10.091 1.00 93.38 127 GLY A O 1
ATOM 1049 N N . ARG A 1 128 ? -11.747 13.326 10.076 1.00 90.38 128 ARG A N 1
ATOM 1050 C CA . ARG A 1 128 ? -12.573 13.577 8.883 1.00 90.38 128 ARG A CA 1
ATOM 1051 C C . ARG A 1 128 ? -11.681 13.760 7.664 1.00 90.38 128 ARG A C 1
ATOM 1053 O O . ARG A 1 128 ? -10.694 14.474 7.742 1.00 90.38 128 ARG A O 1
ATOM 1060 N N . THR A 1 129 ? -12.104 13.198 6.541 1.00 83.44 129 THR A N 1
ATOM 1061 C CA . THR A 1 129 ? -11.392 13.195 5.252 1.00 83.44 129 THR A CA 1
ATOM 1062 C C . THR A 1 129 ? -11.616 14.477 4.437 1.00 83.44 129 THR A C 1
ATOM 1064 O O . THR A 1 129 ? -11.589 14.455 3.210 1.00 83.44 129 THR A O 1
ATOM 1067 N N . SER A 1 130 ? -11.994 15.587 5.081 1.00 74.69 130 SER A N 1
ATOM 1068 C CA . SER A 1 130 ? -12.358 16.818 4.371 1.00 74.69 130 SER A CA 1
ATOM 1069 C C . SER A 1 130 ? -11.120 17.577 3.899 1.00 74.69 130 SER A C 1
ATOM 1071 O O . SER A 1 130 ? -10.247 17.902 4.706 1.00 74.69 130 SER A O 1
ATOM 1073 N N . ALA A 1 131 ? -11.109 17.940 2.614 1.00 61.22 131 ALA A N 1
ATOM 1074 C CA . ALA A 1 131 ? -10.055 18.744 1.997 1.00 61.22 131 ALA A CA 1
ATOM 1075 C C . ALA A 1 131 ? -9.815 20.075 2.733 1.00 61.22 131 ALA A C 1
ATOM 1077 O O . ALA A 1 131 ? -8.668 20.450 2.935 1.00 61.22 131 ALA A O 1
ATOM 1078 N N . ASP A 1 132 ? -10.872 20.722 3.241 1.00 62.72 132 ASP A N 1
ATOM 1079 C CA . ASP A 1 132 ? -10.804 22.027 3.928 1.00 62.72 132 ASP A CA 1
ATOM 1080 C C . ASP A 1 132 ? -9.866 22.057 5.149 1.00 62.72 132 ASP A C 1
ATOM 1082 O O . ASP A 1 132 ? -9.461 23.126 5.605 1.00 62.72 132 ASP A O 1
ATOM 1086 N N . THR A 1 133 ? -9.541 20.891 5.711 1.00 61.66 133 THR A N 1
ATOM 1087 C CA . THR A 1 133 ? -8.673 20.749 6.890 1.00 61.66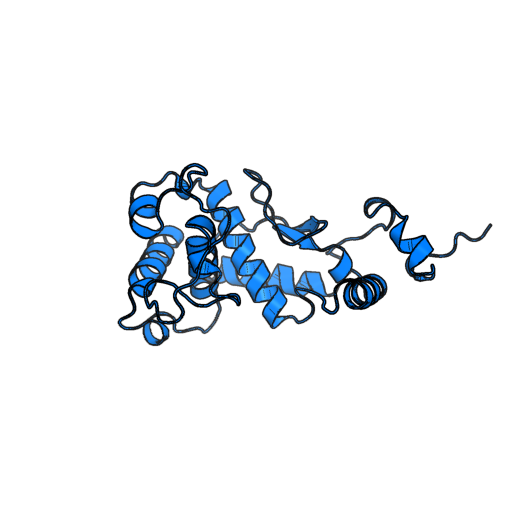 133 THR A CA 1
ATOM 1088 C C . THR A 1 133 ? -7.355 20.044 6.590 1.00 61.66 133 THR A C 1
ATOM 1090 O O . THR A 1 133 ? -6.553 19.861 7.506 1.00 61.66 133 THR A O 1
ATOM 1093 N N . THR A 1 134 ? -7.138 19.630 5.342 1.00 66.62 134 THR A N 1
ATOM 1094 C CA . THR A 1 134 ? -5.936 18.903 4.935 1.00 66.62 134 THR A CA 1
ATOM 1095 C C . THR A 1 134 ? -4.863 19.913 4.547 1.00 66.62 134 THR A C 1
ATOM 1097 O O . THR A 1 134 ? -5.065 20.681 3.607 1.00 66.62 134 THR A O 1
ATOM 1100 N N . PRO A 1 135 ? -3.745 19.988 5.284 1.00 70.19 135 PRO A N 1
ATOM 1101 C CA . PRO A 1 135 ? -2.689 20.934 4.962 1.00 70.19 135 PRO A CA 1
ATOM 1102 C C . PRO A 1 135 ? -2.000 20.539 3.650 1.00 70.19 135 PRO A C 1
ATOM 1104 O O . PRO A 1 135 ? -1.754 19.361 3.418 1.00 70.19 135 PRO A O 1
ATOM 1107 N N . GLU A 1 136 ? -1.611 21.526 2.837 1.00 73.88 136 GLU A N 1
ATOM 1108 C CA . GLU A 1 136 ? -0.822 21.295 1.609 1.00 73.88 136 GLU A CA 1
ATOM 1109 C C . GLU A 1 136 ? 0.517 20.590 1.892 1.00 73.88 136 GLU A C 1
ATOM 1111 O O . GLU A 1 136 ? 1.042 19.873 1.048 1.00 73.88 136 GLU A O 1
ATOM 1116 N N . PHE A 1 137 ? 1.058 20.771 3.103 1.00 78.25 137 PHE A N 1
ATOM 1117 C CA . PHE A 1 137 ? 2.274 20.114 3.574 1.00 78.25 137 PHE A CA 1
ATOM 1118 C C . PHE A 1 137 ? 2.056 19.560 4.982 1.00 78.25 137 PHE A C 1
ATOM 1120 O O . PHE A 1 137 ? 1.737 20.314 5.909 1.00 78.25 137 PHE A O 1
ATOM 1127 N N . TYR A 1 138 ? 2.295 18.263 5.179 1.00 83.44 138 TYR A N 1
ATOM 1128 C CA . TYR A 1 138 ? 2.313 17.680 6.517 1.00 83.44 138 TYR A CA 1
ATOM 1129 C C . TYR A 1 138 ? 3.707 17.818 7.142 1.00 83.44 138 TYR A C 1
ATOM 1131 O O . TYR A 1 138 ? 4.737 17.708 6.481 1.00 83.44 138 TYR A O 1
ATOM 1139 N N . ARG A 1 139 ? 3.749 18.103 8.447 1.00 86.56 139 ARG A N 1
ATOM 1140 C CA . ARG A 1 139 ? 4.989 18.114 9.236 1.00 86.56 139 ARG A CA 1
ATOM 1141 C C . ARG A 1 139 ? 4.916 16.978 10.244 1.00 86.56 139 ARG A C 1
ATOM 1143 O O . ARG A 1 139 ? 4.218 17.133 11.255 1.00 86.56 139 ARG A O 1
ATOM 1150 N N . PRO A 1 140 ? 5.586 15.846 9.983 1.00 88.56 140 PRO A N 1
ATOM 1151 C CA . PRO A 1 140 ? 5.465 14.688 10.843 1.00 88.56 140 PRO A CA 1
ATOM 1152 C C . PRO A 1 140 ? 6.044 14.976 12.226 1.00 88.56 140 PRO A C 1
ATOM 1154 O O . PRO A 1 140 ? 6.956 15.786 12.403 1.00 88.56 140 PRO A O 1
ATOM 1157 N N . ARG A 1 141 ? 5.494 14.304 13.236 1.00 91.12 141 ARG A N 1
ATOM 1158 C CA . ARG A 1 141 ? 5.998 14.295 14.611 1.00 91.12 141 ARG A CA 1
ATOM 1159 C C . ARG A 1 141 ? 6.681 12.946 14.849 1.00 91.12 141 ARG A C 1
ATOM 1161 O O . ARG A 1 141 ? 5.973 11.984 15.160 1.00 91.12 141 ARG A O 1
ATOM 1168 N N . PRO A 1 142 ? 8.021 12.848 14.745 1.00 87.69 142 PRO A N 1
ATOM 1169 C CA . PRO A 1 142 ? 8.713 11.558 14.693 1.00 87.69 142 PRO A CA 1
ATOM 1170 C C . PRO A 1 142 ? 8.497 10.639 15.896 1.00 87.69 142 PRO A C 1
ATOM 1172 O O . PRO A 1 142 ? 8.492 9.421 15.766 1.00 87.69 142 PRO A O 1
ATOM 1175 N N . TYR A 1 143 ? 8.289 11.224 17.077 1.00 89.69 143 TYR A N 1
ATOM 1176 C CA . TYR A 1 143 ? 8.109 10.492 18.335 1.00 89.69 143 TYR A CA 1
ATOM 1177 C C . TYR A 1 143 ? 6.638 10.238 18.689 1.00 89.69 143 TYR A C 1
ATOM 1179 O O . TYR A 1 143 ? 6.326 9.810 19.803 1.00 89.69 143 TYR A O 1
ATOM 1187 N N . SER A 1 144 ? 5.712 10.543 17.775 1.00 92.81 144 SER A N 1
ATOM 1188 C CA . SER A 1 144 ? 4.290 10.316 18.000 1.00 92.81 144 SER A CA 1
ATOM 1189 C C . SER A 1 144 ? 3.994 8.822 18.057 1.00 92.81 144 SER A C 1
ATOM 1191 O O . SER A 1 144 ? 4.183 8.100 17.086 1.00 92.81 144 SER A O 1
ATOM 1193 N N . ARG A 1 145 ? 3.447 8.368 19.186 1.00 94.94 145 ARG A N 1
ATOM 1194 C CA . ARG A 1 145 ? 2.930 7.000 19.351 1.00 94.94 145 ARG A CA 1
ATOM 1195 C C . ARG A 1 145 ? 1.458 6.865 18.950 1.00 94.94 145 ARG A C 1
ATOM 1197 O O . ARG A 1 145 ? 0.805 5.887 19.305 1.00 94.94 145 ARG A O 1
ATOM 1204 N N . SER A 1 146 ? 0.903 7.874 18.283 1.00 96.44 146 SER A N 1
ATOM 1205 C CA . SER A 1 146 ? -0.492 7.870 17.822 1.00 96.44 146 SER A CA 1
ATOM 1206 C C . SER A 1 146 ? -0.681 7.228 16.459 1.00 96.44 146 SER A C 1
ATOM 1208 O O . SER A 1 146 ? -1.821 6.995 16.079 1.00 96.44 146 SER A O 1
ATOM 1210 N N . PHE A 1 147 ? 0.399 6.941 15.744 1.00 97.31 147 PHE A N 1
ATOM 1211 C CA . PHE A 1 147 ? 0.371 6.410 14.388 1.00 97.31 147 PHE A CA 1
ATOM 1212 C C . PHE A 1 147 ? 1.206 5.143 14.324 1.00 97.31 147 PHE A C 1
ATOM 1214 O O . PHE A 1 147 ? 2.153 4.976 15.103 1.00 97.31 147 PHE A O 1
ATOM 1221 N N . VAL A 1 148 ? 0.833 4.247 13.419 1.00 97.25 148 VAL A N 1
ATOM 1222 C CA . VAL A 1 148 ? 1.725 3.159 13.039 1.00 97.25 148 VAL A CA 1
ATOM 1223 C C . VAL A 1 148 ? 2.872 3.710 12.186 1.00 97.25 148 VAL A C 1
ATOM 1225 O O . VAL A 1 148 ? 2.835 4.852 11.735 1.00 97.25 148 VAL A O 1
ATOM 1228 N N . VAL A 1 149 ? 3.906 2.899 11.994 1.00 94.06 149 VAL A N 1
ATOM 1229 C CA . VAL A 1 149 ? 4.961 3.168 11.012 1.00 94.06 149 VAL A CA 1
ATOM 1230 C C . VAL A 1 149 ? 4.950 1.985 10.060 1.00 94.06 149 VAL A C 1
ATOM 1232 O O . VAL A 1 149 ? 5.336 0.885 10.479 1.00 94.06 149 VAL A O 1
ATOM 1235 N N . HIS A 1 150 ? 4.437 2.199 8.846 1.00 96.12 150 HIS A N 1
ATOM 1236 C CA . HIS A 1 150 ? 4.332 1.170 7.815 1.00 96.12 150 HIS A CA 1
ATOM 1237 C C . HIS A 1 150 ? 5.047 1.549 6.536 1.00 96.12 150 HIS A C 1
ATOM 1239 O O . HIS A 1 150 ? 5.864 0.747 6.125 1.00 96.12 150 HIS A O 1
ATOM 1245 N N . LEU A 1 151 ? 4.807 2.710 5.937 1.00 96.12 151 LEU A N 1
ATOM 1246 C CA . LEU A 1 151 ? 5.640 3.328 4.904 1.00 96.12 151 LEU A CA 1
ATOM 1247 C C . LEU A 1 151 ? 6.580 4.363 5.542 1.00 96.12 151 LEU A C 1
ATOM 1249 O O . LEU A 1 151 ? 6.527 4.624 6.751 1.00 96.12 151 LEU A O 1
ATOM 1253 N N . ASP A 1 152 ? 7.509 4.876 4.743 1.00 93.12 152 ASP A N 1
ATOM 1254 C CA . ASP A 1 152 ? 8.547 5.788 5.220 1.00 93.12 152 ASP A CA 1
ATOM 1255 C C . ASP A 1 152 ? 7.976 7.209 5.440 1.00 93.12 152 ASP A C 1
ATOM 1257 O O . ASP A 1 152 ? 6.771 7.440 5.335 1.00 93.12 152 ASP A O 1
ATOM 1261 N N . ASP A 1 153 ? 8.811 8.153 5.884 1.00 91.56 153 ASP A N 1
ATOM 1262 C CA . ASP A 1 153 ? 8.447 9.566 6.113 1.00 91.56 153 ASP A CA 1
ATOM 1263 C C . ASP A 1 153 ? 7.242 9.832 7.033 1.00 91.56 153 ASP A C 1
ATOM 1265 O O . ASP A 1 153 ? 6.660 10.917 7.043 1.00 91.56 153 ASP A O 1
ATOM 1269 N N . TRP A 1 154 ? 6.918 8.874 7.906 1.00 94.44 154 TRP A N 1
ATOM 1270 C CA . TRP A 1 154 ? 5.762 8.946 8.805 1.00 94.44 154 TRP A CA 1
ATOM 1271 C C . TRP A 1 154 ? 4.450 9.176 8.044 1.00 94.44 154 TRP A C 1
ATOM 1273 O O . TRP A 1 154 ? 3.594 9.934 8.514 1.00 94.44 154 TRP A O 1
ATOM 1283 N N . TYR A 1 155 ? 4.295 8.506 6.899 1.00 94.69 155 TYR A N 1
ATOM 1284 C CA . TYR A 1 155 ? 3.202 8.721 5.953 1.00 94.69 155 TYR A CA 1
ATOM 1285 C C . TYR A 1 155 ? 1.803 8.661 6.581 1.00 94.69 155 TYR A C 1
ATOM 1287 O O . TYR A 1 155 ? 0.959 9.493 6.272 1.00 94.69 155 TYR A O 1
ATOM 1295 N N . ALA A 1 156 ? 1.596 7.812 7.592 1.00 95.69 156 ALA A N 1
ATOM 1296 C CA . ALA A 1 156 ? 0.360 7.756 8.383 1.00 95.69 156 ALA A CA 1
ATOM 1297 C C . ALA A 1 156 ? -0.082 9.102 9.004 1.00 95.69 156 ALA A C 1
ATOM 1299 O O . ALA A 1 156 ? -1.213 9.233 9.460 1.00 95.69 156 ALA A O 1
ATOM 1300 N N . GLN A 1 157 ? 0.806 10.097 9.105 1.00 94.88 157 GLN A N 1
ATOM 1301 C CA . GLN A 1 157 ? 0.504 11.424 9.654 1.00 94.88 157 GLN A CA 1
ATOM 1302 C C . GLN A 1 157 ? 0.044 12.437 8.599 1.00 94.88 157 GLN A C 1
ATOM 1304 O O . GLN A 1 157 ? -0.300 13.561 8.972 1.00 94.88 157 GLN A O 1
ATOM 1309 N N . SER A 1 158 ? 0.077 12.085 7.313 1.00 93.19 158 SER A N 1
ATOM 1310 C CA . SER A 1 158 ? -0.196 13.020 6.220 1.00 93.19 158 SER A CA 1
ATOM 1311 C C . SER A 1 158 ? -1.687 13.351 6.097 1.00 93.19 158 SER A C 1
ATOM 1313 O O . SER A 1 158 ? -2.044 14.515 5.920 1.00 93.19 158 SER A O 1
ATOM 1315 N N . HIS A 1 159 ? -2.563 12.356 6.265 1.00 93.94 159 HIS A N 1
ATOM 1316 C CA . HIS A 1 159 ? -4.012 12.498 6.148 1.00 93.94 159 HIS A CA 1
ATOM 1317 C C . HIS A 1 159 ? -4.738 11.349 6.883 1.00 93.94 159 HIS A C 1
ATOM 1319 O O . HIS A 1 159 ? -4.172 10.264 7.016 1.00 93.94 159 HIS A O 1
ATOM 1325 N N . PRO A 1 160 ? -5.991 11.527 7.358 1.00 95.31 160 PRO A N 1
ATOM 1326 C CA . PRO A 1 160 ? -6.768 10.443 7.971 1.00 95.31 160 PRO A CA 1
ATOM 1327 C C . PRO A 1 160 ? -6.954 9.196 7.098 1.00 95.31 160 PRO A C 1
ATOM 1329 O O . PRO A 1 160 ? -7.064 8.096 7.639 1.00 95.31 160 PRO A O 1
ATOM 1332 N N . ASP A 1 161 ? -7.000 9.359 5.772 1.00 95.44 161 ASP A N 1
ATOM 1333 C CA . ASP A 1 161 ? -7.076 8.218 4.851 1.00 95.44 161 ASP A CA 1
ATOM 1334 C C . ASP A 1 161 ? -5.764 7.424 4.848 1.00 95.44 161 ASP A C 1
ATOM 1336 O O . ASP A 1 161 ? -5.814 6.203 4.984 1.00 95.44 161 ASP A O 1
ATOM 1340 N N . GLU A 1 162 ? -4.612 8.105 4.838 1.00 96.62 162 GLU A N 1
ATOM 1341 C CA . GLU A 1 162 ? -3.293 7.462 4.941 1.00 96.62 162 GLU A CA 1
ATOM 1342 C C . GLU A 1 162 ? -3.080 6.800 6.303 1.00 96.62 162 GLU A C 1
ATOM 1344 O O . GLU A 1 162 ? -2.565 5.691 6.398 1.00 96.62 162 GLU A O 1
ATOM 1349 N N . ASP A 1 163 ? -3.534 7.431 7.386 1.00 97.69 163 ASP A N 1
ATOM 1350 C CA . ASP A 1 163 ? -3.500 6.848 8.731 1.00 97.69 163 ASP A CA 1
ATOM 1351 C C . ASP A 1 163 ? -4.269 5.519 8.789 1.00 97.69 163 ASP A C 1
ATOM 1353 O O . ASP A 1 163 ? -3.805 4.530 9.368 1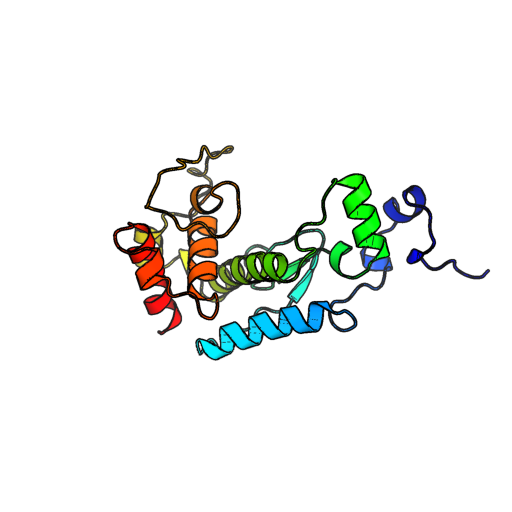.00 97.69 163 ASP A O 1
ATOM 1357 N N . PHE A 1 164 ? -5.446 5.476 8.157 1.00 98.56 164 PHE A N 1
ATOM 1358 C CA . PHE A 1 164 ? -6.210 4.244 8.013 1.00 98.56 164 PHE A CA 1
ATOM 1359 C C . PHE A 1 164 ? -5.482 3.230 7.131 1.00 98.56 164 PHE A C 1
ATOM 1361 O O . PHE A 1 164 ? -5.408 2.063 7.523 1.00 98.56 164 PHE A O 1
ATOM 1368 N N . ALA A 1 165 ? -4.933 3.654 5.993 1.00 98.62 165 ALA A N 1
ATOM 1369 C CA . ALA A 1 165 ? -4.279 2.758 5.052 1.00 98.62 165 ALA A CA 1
ATOM 1370 C C . ALA A 1 165 ? -3.036 2.086 5.637 1.00 98.62 165 ALA A C 1
ATOM 1372 O O . ALA A 1 165 ? -2.906 0.859 5.619 1.00 98.62 165 ALA A O 1
ATOM 1373 N N . GLU A 1 166 ? -2.197 2.872 6.297 1.00 98.75 166 GLU A N 1
ATOM 1374 C CA . GLU A 1 166 ? -1.031 2.407 7.038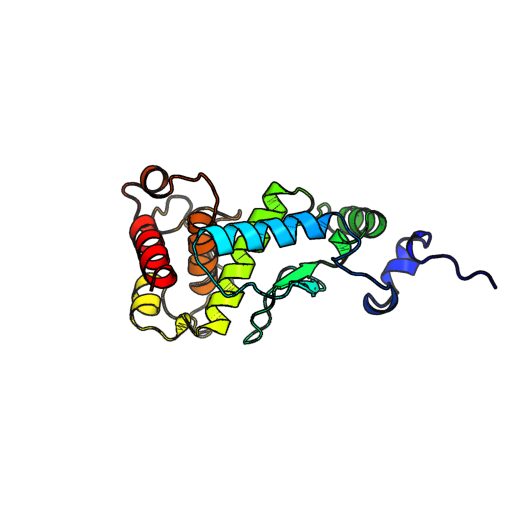 1.00 98.75 166 GLU A CA 1
ATOM 1375 C C . GLU A 1 166 ? -1.437 1.457 8.176 1.00 98.75 166 GLU A C 1
ATOM 1377 O O . GLU A 1 166 ? -0.845 0.390 8.356 1.00 98.75 166 GLU A O 1
ATOM 1382 N N . THR A 1 167 ? -2.484 1.803 8.938 1.00 98.81 167 THR A N 1
ATOM 1383 C CA . THR A 1 167 ? -2.991 0.959 10.035 1.00 98.81 167 THR A CA 1
ATOM 1384 C C . THR A 1 167 ? -3.514 -0.381 9.517 1.00 98.81 167 THR A C 1
ATOM 1386 O O . THR A 1 167 ? -3.209 -1.430 10.092 1.00 98.81 167 THR A O 1
ATOM 1389 N N . PHE A 1 168 ? -4.287 -0.367 8.430 1.00 98.81 168 PHE A N 1
ATOM 1390 C CA . PHE A 1 168 ? -4.801 -1.571 7.786 1.00 98.81 168 PHE A CA 1
ATOM 1391 C C . PHE A 1 168 ? -3.663 -2.451 7.270 1.00 98.81 168 PHE A C 1
ATOM 1393 O O . PHE A 1 168 ? -3.668 -3.660 7.505 1.00 98.81 168 PHE A O 1
ATOM 1400 N N . ALA A 1 169 ? -2.649 -1.855 6.644 1.00 98.75 169 ALA A N 1
ATOM 1401 C CA . ALA A 1 169 ? -1.518 -2.595 6.112 1.00 98.75 169 ALA A CA 1
ATOM 1402 C C . ALA A 1 169 ? -0.703 -3.303 7.208 1.00 98.75 169 ALA A C 1
ATOM 1404 O O . ALA A 1 169 ? -0.348 -4.478 7.059 1.00 98.75 169 ALA A O 1
ATOM 1405 N N . VAL A 1 170 ? -0.483 -2.646 8.355 1.00 98.69 170 VAL A N 1
ATOM 1406 C CA . VAL A 1 170 ? 0.117 -3.281 9.544 1.00 98.69 170 VAL A CA 1
ATOM 1407 C C . VAL A 1 170 ? -0.742 -4.431 10.057 1.00 98.69 170 VAL A C 1
ATOM 1409 O O . VAL A 1 170 ? -0.214 -5.502 10.352 1.00 98.69 170 VAL A O 1
ATOM 1412 N N . TRP A 1 171 ? -2.055 -4.228 10.172 1.00 98.69 171 TRP A N 1
ATOM 1413 C CA . TRP A 1 171 ? -2.986 -5.248 10.663 1.00 98.69 171 TRP A CA 1
ATOM 1414 C C . TRP A 1 171 ? -3.049 -6.493 9.757 1.00 98.69 171 TRP A C 1
ATOM 1416 O O . TRP A 1 171 ? -3.163 -7.624 10.252 1.00 98.69 171 TRP A O 1
ATOM 1426 N N . LEU A 1 172 ? -2.961 -6.286 8.440 1.00 98.62 172 LEU A N 1
ATOM 1427 C CA . LEU A 1 172 ? -3.005 -7.339 7.426 1.00 98.62 172 LEU A CA 1
ATOM 1428 C C . LEU A 1 172 ? -1.679 -8.109 7.310 1.00 98.62 172 LEU A C 1
ATOM 1430 O O . LEU A 1 172 ? -1.689 -9.267 6.901 1.00 98.62 172 LEU A O 1
ATOM 1434 N N . THR A 1 173 ? -0.551 -7.500 7.694 1.00 98.25 173 THR A N 1
ATOM 1435 C CA . THR A 1 173 ? 0.787 -8.092 7.534 1.00 98.25 173 THR A CA 1
ATOM 1436 C C . THR A 1 173 ? 0.898 -9.459 8.237 1.00 98.25 173 THR A C 1
ATOM 1438 O O . THR A 1 173 ? 0.787 -9.534 9.467 1.00 98.25 173 THR A O 1
ATOM 1441 N N . PRO A 1 174 ? 1.163 -10.555 7.498 1.00 96.94 174 PRO A N 1
ATOM 1442 C CA . PRO A 1 174 ? 1.246 -11.894 8.075 1.00 96.94 174 PRO A CA 1
ATOM 1443 C C . PRO A 1 174 ? 2.359 -12.036 9.110 1.00 96.94 174 PRO A C 1
ATOM 1445 O O . PRO A 1 174 ? 3.462 -11.520 8.942 1.00 96.94 174 PRO A O 1
ATOM 1448 N N . GLY A 1 175 ? 2.077 -12.775 10.185 1.00 96.38 175 GLY A N 1
ATOM 1449 C CA . GLY A 1 175 ? 3.055 -13.083 11.234 1.00 96.38 175 GLY A CA 1
ATOM 1450 C C . GLY A 1 175 ? 3.455 -11.902 12.127 1.00 96.38 175 GLY A C 1
ATOM 1451 O O . GLY A 1 175 ? 4.175 -12.106 13.103 1.00 96.38 175 GLY A O 1
ATOM 1452 N N . LEU A 1 176 ? 2.984 -10.682 11.848 1.00 96.88 176 LEU A N 1
ATOM 1453 C CA . LEU A 1 176 ? 3.264 -9.519 12.679 1.00 96.88 176 LEU A CA 1
ATOM 1454 C C . LEU A 1 176 ? 2.369 -9.516 13.925 1.00 96.88 176 LEU A C 1
ATOM 1456 O O . LEU A 1 176 ? 1.164 -9.278 13.845 1.00 96.88 176 LEU A O 1
ATOM 1460 N N . ASP A 1 177 ? 2.972 -9.699 15.101 1.00 97.44 177 ASP A N 1
ATOM 1461 C CA . ASP A 1 177 ? 2.290 -9.467 16.377 1.00 97.44 177 ASP A CA 1
ATOM 1462 C C . ASP A 1 177 ? 2.193 -7.960 16.666 1.00 97.44 177 ASP A C 1
ATOM 1464 O O . ASP A 1 177 ? 2.955 -7.369 17.443 1.00 97.44 177 ASP A O 1
ATOM 1468 N N . TRP A 1 178 ? 1.242 -7.316 15.991 1.00 97.81 178 TRP A N 1
ATOM 1469 C CA . TRP A 1 178 ? 0.994 -5.886 16.121 1.00 97.81 178 TRP A CA 1
ATOM 1470 C C . TRP A 1 178 ? 0.540 -5.495 17.535 1.00 97.81 178 TRP A C 1
ATOM 1472 O O . TRP A 1 178 ? 0.837 -4.382 17.975 1.00 97.81 178 TRP A O 1
ATOM 1482 N N . ARG A 1 179 ? -0.104 -6.405 18.284 1.00 97.69 179 ARG A N 1
ATOM 1483 C CA . ARG A 1 179 ? -0.534 -6.152 19.671 1.00 97.69 179 ARG A CA 1
ATOM 1484 C C . ARG A 1 179 ? 0.667 -5.942 20.578 1.00 97.69 179 ARG A C 1
ATOM 1486 O O . ARG A 1 179 ? 0.689 -4.998 21.367 1.00 97.69 179 ARG A O 1
ATOM 1493 N N . THR A 1 180 ? 1.685 -6.786 20.434 1.00 97.88 180 THR A N 1
ATOM 1494 C CA . THR A 1 180 ? 2.942 -6.628 21.169 1.00 97.88 180 THR A CA 1
ATOM 1495 C C . THR A 1 180 ? 3.740 -5.432 20.654 1.00 97.88 180 THR A C 1
ATOM 1497 O O . THR A 1 180 ? 4.190 -4.613 21.459 1.00 97.88 180 THR A O 1
ATOM 1500 N N . ARG A 1 181 ? 3.879 -5.280 19.328 1.00 97.12 181 ARG A N 1
ATOM 1501 C CA . ARG A 1 181 ? 4.673 -4.199 18.713 1.00 97.12 181 ARG A CA 1
ATOM 1502 C C . ARG A 1 181 ? 4.187 -2.803 19.104 1.00 97.12 181 ARG A C 1
ATOM 1504 O O . ARG A 1 181 ? 5.009 -1.940 19.402 1.00 97.12 181 ARG A O 1
ATOM 1511 N N . PHE A 1 182 ? 2.874 -2.586 19.123 1.00 97.19 182 PHE A N 1
ATOM 1512 C CA . PHE A 1 182 ? 2.261 -1.289 19.429 1.00 97.19 182 PHE A CA 1
ATOM 1513 C C . PHE A 1 182 ? 1.724 -1.204 20.865 1.00 97.19 182 PHE A C 1
ATOM 1515 O O . PHE A 1 182 ? 0.936 -0.317 21.195 1.00 97.19 182 PHE A O 1
ATOM 1522 N N . LYS A 1 183 ? 2.163 -2.090 21.769 1.00 97.50 183 LYS A N 1
ATOM 1523 C CA . LYS A 1 183 ? 1.730 -2.070 23.170 1.00 97.50 183 LYS A CA 1
ATOM 1524 C C . LYS A 1 183 ? 2.024 -0.716 23.826 1.00 97.50 183 LYS A C 1
ATOM 1526 O O . LYS A 1 183 ? 3.160 -0.244 23.850 1.00 97.50 183 LYS A O 1
ATOM 1531 N N . GLY A 1 184 ? 0.988 -0.097 24.393 1.00 96.69 184 GLY A N 1
ATOM 1532 C CA . GLY A 1 184 ? 1.080 1.214 25.046 1.00 96.69 184 GLY A CA 1
ATOM 1533 C C . GLY A 1 184 ? 1.164 2.404 24.082 1.00 96.69 184 GLY A C 1
ATOM 1534 O O . GLY A 1 184 ? 1.391 3.531 24.524 1.00 96.69 184 GLY A O 1
ATOM 1535 N N . TRP A 1 185 ? 0.998 2.176 22.777 1.00 97.81 185 TRP A N 1
ATOM 1536 C CA . TRP A 1 185 ? 0.848 3.229 21.778 1.00 97.81 185 TRP A CA 1
ATOM 1537 C C . TRP A 1 185 ? -0.633 3.542 21.585 1.00 97.81 185 TRP A C 1
ATOM 1539 O O . TRP A 1 185 ? -1.477 2.651 21.639 1.00 97.81 185 TRP A O 1
ATOM 1549 N N . ARG A 1 186 ? -0.957 4.805 21.296 1.00 96.56 186 ARG A N 1
ATOM 1550 C CA . ARG A 1 186 ? -2.325 5.195 20.921 1.00 96.56 186 ARG A CA 1
ATOM 1551 C C . ARG A 1 186 ? -2.734 4.606 19.566 1.00 96.56 186 ARG A C 1
ATOM 1553 O O . ARG A 1 186 ? -3.915 4.401 19.334 1.00 96.56 186 ARG A O 1
ATOM 1560 N N . ALA A 1 187 ? -1.766 4.276 18.708 1.00 97.62 187 ALA A N 1
ATOM 1561 C CA . ALA A 1 187 ? -2.002 3.552 17.459 1.00 97.62 187 ALA A CA 1
ATOM 1562 C C . ALA A 1 187 ? -2.651 2.168 17.662 1.00 97.62 187 ALA A C 1
ATOM 1564 O O . ALA A 1 187 ? -3.325 1.675 16.763 1.00 97.62 187 ALA A O 1
ATOM 1565 N N . LEU A 1 188 ? -2.488 1.551 18.842 1.00 98.31 188 LEU A N 1
ATOM 1566 C CA . LEU A 1 188 ? -3.078 0.245 19.136 1.00 98.31 188 LEU A CA 1
ATOM 1567 C C . LEU A 1 188 ? -4.611 0.273 19.066 1.00 98.31 188 LEU A C 1
ATOM 1569 O O . LEU A 1 188 ? -5.200 -0.645 18.510 1.00 98.31 188 LEU A O 1
ATOM 1573 N N . GLU A 1 189 ? -5.239 1.356 19.534 1.00 98.00 189 GLU A N 1
ATOM 1574 C CA . GLU A 1 189 ? -6.696 1.548 19.457 1.00 98.00 189 GLU A CA 1
ATOM 1575 C C . GLU A 1 189 ? -7.193 1.517 18.000 1.00 98.00 189 GLU A C 1
ATOM 1577 O O . GLU A 1 189 ? -8.265 0.990 17.705 1.00 98.00 189 GLU A O 1
ATOM 1582 N N . LYS A 1 190 ? -6.390 2.038 17.064 1.00 98.44 190 LYS A N 1
ATOM 1583 C CA . LYS A 1 190 ? -6.709 2.027 15.631 1.00 98.44 190 LYS A CA 1
ATOM 1584 C C . LYS A 1 190 ? -6.624 0.618 15.054 1.00 98.44 190 LYS A C 1
ATOM 1586 O O . LYS A 1 190 ? -7.513 0.219 14.310 1.00 98.44 190 LYS A O 1
ATOM 1591 N N . LEU A 1 191 ? -5.593 -0.143 15.425 1.00 98.69 191 LEU A N 1
ATOM 1592 C CA . LEU A 1 191 ? -5.422 -1.538 15.004 1.00 98.69 191 LEU A CA 1
ATOM 1593 C C . LEU A 1 191 ? -6.547 -2.432 15.539 1.00 98.69 191 LEU A C 1
ATOM 1595 O O . LEU A 1 191 ? -7.104 -3.234 14.795 1.00 98.69 191 LEU A O 1
ATOM 1599 N N . GLU A 1 192 ? -6.928 -2.256 16.805 1.00 98.50 192 GLU A N 1
ATOM 1600 C CA . GLU A 1 192 ? -8.071 -2.950 17.409 1.00 98.50 192 GLU A CA 1
ATOM 1601 C C . GLU A 1 192 ? -9.383 -2.595 16.707 1.00 98.50 192 GLU A C 1
ATOM 1603 O O . GLU A 1 192 ? -10.217 -3.468 16.469 1.00 98.50 192 GLU A O 1
ATOM 1608 N N . TYR A 1 193 ? -9.555 -1.330 16.318 1.00 98.44 193 TYR A N 1
ATOM 1609 C CA . TYR A 1 193 ? -10.714 -0.926 15.538 1.00 98.44 193 TYR A CA 1
ATOM 1610 C C . TYR A 1 193 ? -10.724 -1.513 14.127 1.00 98.44 193 TYR A C 1
ATOM 1612 O O . TYR A 1 193 ? -11.790 -1.909 13.667 1.00 98.44 193 TYR A O 1
ATOM 1620 N N . VAL A 1 194 ? -9.582 -1.588 13.435 1.00 98.56 194 VAL A N 1
ATOM 1621 C CA . VAL A 1 194 ? -9.509 -2.255 12.125 1.00 98.56 194 VAL A CA 1
ATOM 1622 C C . VAL A 1 194 ? -9.854 -3.739 12.259 1.00 98.56 194 VAL A C 1
ATOM 1624 O O . VAL A 1 194 ? -10.645 -4.231 11.462 1.00 98.56 194 VAL A O 1
ATOM 1627 N N . GLU A 1 195 ? -9.350 -4.430 13.287 1.00 98.25 195 GLU A N 1
ATOM 1628 C CA . GLU A 1 195 ? -9.714 -5.827 13.577 1.00 98.25 195 GLU A CA 1
ATOM 1629 C C . GLU A 1 195 ? -11.233 -5.989 13.766 1.00 98.25 195 GLU A C 1
ATOM 1631 O O . GLU A 1 195 ? -11.840 -6.855 13.142 1.00 98.25 195 GLU A O 1
ATOM 1636 N N . GLU A 1 196 ? -11.869 -5.127 14.568 1.00 97.25 196 GLU A N 1
ATOM 1637 C CA . GLU A 1 196 ? -13.330 -5.125 14.746 1.00 97.25 196 GLU A CA 1
ATOM 1638 C C . GLU A 1 196 ? -14.072 -4.834 13.435 1.00 97.25 196 GLU A C 1
ATOM 1640 O O . GLU A 1 196 ? -15.064 -5.488 13.126 1.00 97.25 196 GLU A O 1
ATOM 1645 N N . LEU A 1 197 ? -13.606 -3.840 12.675 1.00 96.31 197 LEU A N 1
ATOM 1646 C CA . LEU A 1 197 ? -14.254 -3.368 11.453 1.00 96.31 197 LEU A CA 1
ATOM 1647 C C . LEU A 1 197 ? -14.186 -4.395 10.319 1.00 96.31 197 LEU A C 1
ATOM 1649 O O . LEU A 1 197 ? -15.084 -4.420 9.482 1.00 96.31 197 LEU A O 1
ATOM 1653 N N . MET A 1 198 ? -13.112 -5.183 10.265 1.00 95.88 198 MET A N 1
ATOM 1654 C CA . MET A 1 198 ? -12.879 -6.202 9.239 1.00 95.88 198 MET A CA 1
ATOM 1655 C C . MET A 1 198 ? -13.429 -7.578 9.629 1.00 95.88 198 MET A C 1
ATOM 1657 O O . MET A 1 198 ? -13.692 -8.391 8.750 1.00 95.88 198 MET A O 1
ATOM 1661 N N . GLY A 1 199 ? -13.613 -7.845 10.927 1.00 87.25 199 GLY A N 1
ATOM 1662 C CA . GLY A 1 199 ? -14.208 -9.086 11.431 1.00 87.25 199 GLY A C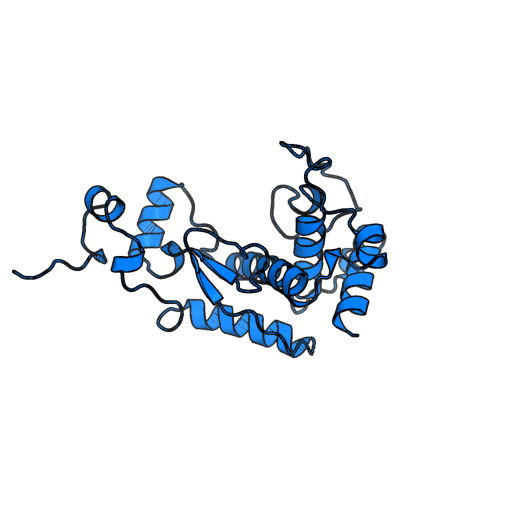A 1
ATOM 1663 C C . GLY A 1 199 ? -15.741 -9.096 11.486 1.00 87.25 199 GLY A C 1
ATOM 1664 O O . GLY A 1 199 ? -16.312 -10.094 11.929 1.00 87.25 199 GLY A O 1
ATOM 1665 N N . SER A 1 200 ? -16.399 -7.994 11.102 1.00 63.09 200 SER A N 1
ATOM 1666 C CA . SER A 1 200 ? -17.858 -7.809 11.171 1.00 63.09 200 SER A CA 1
ATOM 1667 C C . SER A 1 200 ? -18.587 -8.137 9.877 1.00 63.09 200 SER A C 1
ATOM 1669 O O . SER A 1 200 ? -18.083 -7.689 8.823 1.00 63.09 200 SER A O 1
#

Mean predicted aligned error: 3.99 Å

Sequence (200 aa):
MEITPWADLSDEVLLEKKISLLGLNLTDTPLKALVQQLYDELSAKGLVFHPPCHVGDEWFVPVGIPAIFVPFFLTHERLRKLEKTMMLEVEGENPEWFMRLMRHEAAHAFAYAYQLTKKRKWQRIFGRTSADTTPEFYRPRPYSRSFVVHLDDWYAQSHPDEDFAETFAVWLTPGLDWRTRFKGWRALEKLEYVEELMGS

pLDDT: mean 94.22, std 8.4, range [44.47, 98.81]

Radius of gyration: 18.62 Å; Cα contacts (8 Å, |Δi|>4): 266; chains: 1; bounding box: 37×38×67 Å